Protein 1W4T (pdb70)

Nearest PDB structures (foldseek):
  1w4t-assembly1_A  TM=1.004E+00  e=1.458E-61  Pseudomonas aeruginosa
  4nv7-assembly3_B  TM=9.156E-01  e=2.601E-25  Mesorhizobium japonicum MAFF 303099
  4nv8-assembly3_A  TM=9.175E-01  e=9.612E-25  Mesorhizobium japonicum MAFF 303099
  4nv8-assembly3_B  TM=9.183E-01  e=2.639E-24  Mesorhizobium japonicum MAFF 303099
  4bgf-assembly6_F  TM=9.142E-01  e=1.546E-24  Mycobacterium tuberculosis H37Rv

Secondary structure (P-SEA, 3-state):
ccccccaaaaaaaaaaacccccccccaaaaaaaaaaaaaccccccccccccccccccaaaaaaaccccccccccccaaaaaaaaaaaabbbbbbbbbbbbcccccccccccccbbbbbbbcccbbbbbbccccccccccccccccccccccccbbbbbcccccccccccccccccccccccccccccccccaaaaaaaaaccccccccccccbbbbccccbbbbcccbbbbbccccbbbbbccccaaaaaaaaaccccccccccccaaaaaaaaccc

Foldseek 3Di:
DQAADDVVLLCLVCVQLPHRDLDADDQVSQLVVLLSCQAQAKQKLQCLLVVHADDQDQVVLSCCPRVQSYHYAQSSHQSNVSNSCVVRPWDKFKWWWFFQAPHDPPDDGGDRAGIWMWTQDPVAIWIGGNGLAPLHDSGTEGVAHDPPPPVCQFGKAQDDVPVQKIFGFGQDPVGTGGRTMGHDDTDDSVVCPVSSCCCSDPCPRPSNPAIWMWGDDDQWIWIDTQQKIWTASNVGDIDIDRHDALVRVVVCCCPVVVGDADPPPGSVVSNVSSRVD

GO terms:
  GO:0004060 arylamine N-acetyltransferase activity (F, IDA)

InterPro domains:
  IPR001447 Arylamine N-acetyltransferase [PF00797] (25-261)
  IPR001447 Arylamine N-acetyltransferase [PR01543] (25-48)
  IPR001447 Arylamine N-acetyltransferase [PR01543] (49-72)
  IPR001447 Arylamine N-acetyltransferase [PR01543] (73-95)
  IPR001447 Arylamine N-acetyltransferase [PR01543] (107-132)
  IPR001447 Arylamine N-acetyltransferase [PTHR11786] (1-262)
  IPR038765 Papain-like cysteine peptidase superfamily [SSF54001] (3-263)

Structure (mmCIF, N/CA/C/O backbone):
data_1W4T
#
_entry.id   1W4T
#
_cell.length_a   81.667
_cell.length_b   81.667
_cell.length_c   79.580
_cell.angle_alpha   90.00
_cell.angle_beta   90.00
_cell.angle_gamma   120.00
#
_symmetry.space_group_name_H-M   'P 32 2 1'
#
loop_
_entity.id
_entity.type
_entity.pdbx_description
1 polymer 'Arylamine N-acetyltransferase'
2 non-polymer 'SULFATE ION'
3 water water
#
loop_
_atom_site.group_PDB
_atom_site.id
_atom_site.type_symbol
_atom_site.label_atom_id
_atom_site.label_alt_id
_atom_site.label_comp_id
_atom_site.label_asym_id
_atom_site.label_entity_id
_atom_site.label_seq_id
_atom_site.pdbx_PDB_ins_code
_atom_site.Cartn_x
_atom_site.Cartn_y
_atom_site.Cartn_z
_atom_site.occupancy
_atom_site.B_iso_or_equiv
_atom_site.auth_seq_id
_atom_site.auth_comp_id
_atom_site.auth_asym_id
_atom_site.auth_atom_id
_atom_site.pdbx_PDB_model_num
ATOM 1 N N . HIS A 1 20 ? 56.739 -8.485 39.595 1.00 48.90 0 HIS A N 1
ATOM 2 C CA . HIS A 1 20 ? 58.115 -8.312 39.029 1.00 48.28 0 HIS A CA 1
ATOM 3 C C . HIS A 1 20 ? 58.160 -7.172 38.006 1.00 48.06 0 HIS A C 1
ATOM 4 O O . HIS A 1 20 ? 57.202 -6.963 37.244 1.00 48.13 0 HIS A O 1
ATOM 6 N N . MET A 1 21 ? 59.274 -6.439 38.010 1.00 46.93 1 MET A N 1
ATOM 7 C CA . MET A 1 21 ? 59.513 -5.320 37.095 1.00 45.63 1 MET A CA 1
ATOM 8 C C . MET A 1 21 ? 60.198 -5.869 35.818 1.00 45.33 1 MET A C 1
ATOM 9 O O . MET A 1 21 ? 61.430 -5.925 35.707 1.00 45.66 1 MET A O 1
ATOM 14 N N . THR A 1 22 ? 59.356 -6.328 34.887 1.00 44.30 2 THR A N 1
ATOM 15 C CA . THR A 1 22 ? 59.765 -6.820 33.573 1.00 43.19 2 THR A CA 1
ATOM 16 C C . THR A 1 22 ? 59.339 -5.794 32.508 1.00 41.06 2 THR A C 1
ATOM 17 O O . THR A 1 22 ? 58.355 -5.068 32.720 1.00 40.60 2 THR A O 1
ATOM 21 N N . PRO A 1 23 ? 60.070 -5.726 31.366 1.00 39.06 3 PRO A N 1
ATOM 22 C CA . PRO A 1 23 ? 59.731 -4.762 30.315 1.00 37.07 3 PRO A CA 1
ATOM 23 C C . PRO A 1 23 ? 58.398 -5.045 29.636 1.00 35.65 3 PRO A C 1
ATOM 24 O O . PRO A 1 23 ? 57.825 -6.129 29.761 1.00 34.09 3 PRO A O 1
ATOM 28 N N . LEU A 1 24 ? 57.892 -4.047 28.932 1.00 33.80 4 LEU A N 1
ATOM 29 C CA . LEU A 1 24 ? 56.672 -4.212 28.161 1.00 33.43 4 LEU A CA 1
ATOM 30 C C . LEU A 1 24 ? 56.968 -5.146 26.999 1.00 32.74 4 LEU A C 1
ATOM 31 O O . LEU A 1 24 ? 58.131 -5.327 26.635 1.00 32.23 4 LEU A O 1
ATOM 36 N N . THR A 1 25 ? 55.932 -5.734 26.415 1.00 33.38 5 THR A N 1
ATOM 37 C CA . THR A 1 25 ? 56.125 -6.535 25.193 1.00 34.40 5 THR A CA 1
ATOM 38 C C . THR A 1 25 ? 56.341 -5.582 24.020 1.00 35.25 5 THR A C 1
ATOM 39 O O . THR A 1 25 ? 56.028 -4.387 24.138 1.00 34.81 5 THR A O 1
ATOM 43 N N . PRO A 1 26 ? 56.889 -6.085 22.882 1.00 35.65 6 PRO A N 1
ATOM 44 C CA . PRO A 1 26 ? 56.959 -5.253 21.678 1.00 35.26 6 PRO A CA 1
ATOM 45 C C . PRO A 1 26 ? 55.641 -4.623 21.256 1.00 35.66 6 PRO A C 1
ATOM 46 O O . PRO A 1 26 ? 55.636 -3.456 20.880 1.00 36.42 6 PRO A O 1
ATOM 50 N N . GLU A 1 27 ? 54.531 -5.361 21.286 1.00 34.89 7 GLU A N 1
ATOM 51 C CA . GLU A 1 27 ? 53.266 -4.764 20.867 1.00 34.93 7 GLU A CA 1
ATOM 52 C C . GLU A 1 27 ? 52.932 -3.612 21.809 1.00 32.85 7 GLU A C 1
ATOM 53 O O . GLU A 1 27 ? 52.494 -2.546 21.364 1.00 31.76 7 GLU A O 1
ATOM 59 N N . GLN A 1 28 ? 53.149 -3.834 23.114 1.00 31.20 8 GLN A N 1
ATOM 60 C CA . GLN A 1 28 ? 52.840 -2.816 24.133 1.00 28.76 8 GLN A CA 1
ATOM 61 C C . GLN A 1 28 ? 53.707 -1.579 23.937 1.00 27.21 8 GLN A C 1
ATOM 62 O O . GLN A 1 28 ? 53.217 -0.450 23.959 1.00 26.10 8 GLN A O 1
ATOM 68 N N . THR A 1 29 ? 54.992 -1.818 23.728 1.00 25.74 9 THR A N 1
ATOM 69 C CA . THR A 1 29 ? 55.967 -0.756 23.462 1.00 25.47 9 THR A CA 1
ATOM 70 C C . THR A 1 29 ? 55.530 0.142 22.309 1.00 25.36 9 THR A C 1
ATOM 71 O O . THR A 1 29 ? 55.524 1.359 22.434 1.00 25.49 9 THR A O 1
ATOM 75 N N A HIS A 1 30 ? 55.135 -0.488 21.203 0.50 25.70 10 HIS A N 1
ATOM 76 N N B HIS A 1 30 ? 55.125 -0.432 21.181 0.50 25.68 10 HIS A N 1
ATOM 77 C CA A HIS A 1 30 ? 54.708 0.212 19.997 0.50 25.70 10 HIS A CA 1
ATOM 78 C CA B HIS A 1 30 ? 54.763 0.416 20.041 0.50 25.43 10 HIS A CA 1
ATOM 79 C C A HIS A 1 30 ? 53.524 1.137 20.268 0.50 25.12 10 HIS A C 1
ATOM 80 C C B HIS A 1 30 ? 53.477 1.203 20.257 0.50 25.06 10 HIS A C 1
ATOM 81 O O A HIS A 1 30 ? 53.536 2.333 19.906 0.50 24.53 10 HIS A O 1
ATOM 82 O O B HIS A 1 30 ? 53.371 2.380 19.848 0.50 24.27 10 HIS A O 1
ATOM 95 N N . ALA A 1 31 ? 52.502 0.563 20.903 1.00 24.06 11 ALA A N 1
ATOM 96 C CA . ALA A 1 31 ? 51.263 1.252 21.201 1.00 23.20 11 ALA A CA 1
ATOM 97 C C . ALA A 1 31 ? 51.525 2.425 22.156 1.00 22.19 11 ALA A C 1
ATOM 98 O O . ALA A 1 31 ? 50.989 3.500 21.962 1.00 21.98 11 ALA A O 1
ATOM 100 N N . TYR A 1 32 ? 52.419 2.235 23.120 1.00 21.68 12 TYR A N 1
ATOM 101 C CA . TYR A 1 32 ? 52.728 3.266 24.136 1.00 21.93 12 TYR A CA 1
ATOM 102 C C . TYR A 1 32 ? 53.441 4.431 23.430 1.00 22.73 12 TYR A C 1
ATOM 103 O O . TYR A 1 32 ? 53.065 5.602 23.581 1.00 22.25 12 TYR A O 1
ATOM 112 N N . LEU A 1 33 ? 54.450 4.080 22.641 1.00 23.13 13 LEU A N 1
ATOM 113 C CA . LEU A 1 33 ? 55.178 5.063 21.842 1.00 24.53 13 LEU A CA 1
ATOM 114 C C . LEU A 1 33 ? 54.232 5.870 20.974 1.00 24.86 13 LEU A C 1
ATOM 115 O O . LEU A 1 33 ? 54.276 7.105 20.974 1.00 25.41 13 LEU A O 1
ATOM 120 N N . HIS A 1 34 ? 53.342 5.185 20.267 1.00 25.24 14 HIS A N 1
ATOM 121 C CA . HIS A 1 34 ? 52.367 5.884 19.437 1.00 25.29 14 HIS A CA 1
ATOM 122 C C . HIS A 1 34 ? 51.471 6.792 20.282 1.00 24.47 14 HIS A C 1
ATOM 123 O O . HIS A 1 34 ? 51.136 7.919 19.896 1.00 23.88 14 HIS A O 1
ATOM 130 N N . HIS A 1 35 ? 51.063 6.299 21.444 1.00 22.00 15 HIS A N 1
ATOM 131 C CA . HIS A 1 35 ? 50.174 7.080 22.301 1.00 20.29 15 HIS A CA 1
ATOM 132 C C . HIS A 1 35 ? 50.802 8.436 22.674 1.00 19.34 15 HIS A C 1
ATOM 133 O O . HIS A 1 35 ? 50.132 9.480 22.682 1.00 20.05 15 HIS A O 1
ATOM 140 N N . ILE A 1 36 ? 52.094 8.439 22.966 1.00 18.70 16 ILE A N 1
ATOM 141 C CA . ILE A 1 36 ? 52.742 9.673 23.418 1.00 19.77 16 ILE A CA 1
ATOM 142 C C . ILE A 1 36 ? 53.391 10.441 22.247 1.00 21.44 16 ILE A C 1
ATOM 143 O O . ILE A 1 36 ? 54.031 11.470 22.468 1.00 21.53 16 ILE A O 1
ATOM 148 N N . GLY A 1 37 ? 53.253 9.926 21.026 1.00 23.50 17 GLY A N 1
ATOM 149 C CA . GLY A 1 37 ? 53.604 10.708 19.840 1.00 26.41 17 GLY A CA 1
ATOM 150 C C . GLY A 1 37 ? 55.066 10.600 19.432 1.00 28.87 17 GLY A C 1
ATOM 151 O O . GLY A 1 37 ? 55.577 11.492 18.774 1.00 29.29 17 GLY A O 1
ATOM 152 N N . ILE A 1 38 ? 55.738 9.529 19.831 1.00 30.66 18 ILE A N 1
ATOM 153 C CA . ILE A 1 38 ? 57.108 9.265 19.428 1.00 33.05 18 ILE A CA 1
ATOM 154 C C . ILE A 1 38 ? 57.055 8.116 18.394 1.00 35.78 18 ILE A C 1
ATOM 155 O O . ILE A 1 38 ? 56.531 7.058 18.676 1.00 36.63 18 ILE A O 1
ATOM 160 N N . ASP A 1 39 ? 57.559 8.340 17.184 1.00 38.77 19 ASP A N 1
ATOM 161 C CA . ASP A 1 39 ? 57.588 7.274 16.162 1.00 41.39 19 ASP A CA 1
ATOM 162 C C . ASP A 1 39 ? 58.869 6.422 16.320 1.00 41.30 19 ASP A C 1
ATOM 163 O O . ASP A 1 39 ? 58.796 5.201 16.505 1.00 42.49 19 ASP A O 1
ATOM 168 N N . ASP A 1 40 ? 60.033 7.073 16.285 1.00 40.86 20 ASP A N 1
ATOM 169 C CA . ASP A 1 40 ? 61.315 6.387 16.470 1.00 40.26 20 ASP A CA 1
ATOM 170 C C . ASP A 1 40 ? 62.031 6.890 17.726 1.00 38.70 20 ASP A C 1
ATOM 171 O O . ASP A 1 40 ? 62.584 7.986 17.716 1.00 38.06 20 ASP A O 1
ATOM 176 N N . PRO A 1 41 ? 62.032 6.083 18.816 1.00 37.49 21 PRO A N 1
ATOM 177 C CA . PRO A 1 41 ? 62.609 6.544 20.084 1.00 36.54 21 PRO A CA 1
ATOM 178 C C . PRO A 1 41 ? 64.129 6.647 20.073 1.00 36.16 21 PRO A C 1
ATOM 179 O O . PRO A 1 41 ? 64.677 7.352 20.924 1.00 35.92 21 PRO A O 1
ATOM 183 N N . GLY A 1 42 ? 64.804 5.943 19.145 1.00 35.33 22 GLY A N 1
ATOM 184 C CA . GLY A 1 42 ? 66.254 6.025 18.996 1.00 33.80 22 GLY A CA 1
ATOM 185 C C . GLY A 1 42 ? 66.907 5.217 20.108 1.00 34.55 22 GLY A C 1
ATOM 186 O O . GLY A 1 42 ? 66.221 4.710 20.986 1.00 34.36 22 GLY A O 1
ATOM 187 N N . PRO A 1 43 ? 68.238 5.085 20.092 1.00 33.83 23 PRO A N 1
ATOM 188 C CA . PRO A 1 43 ? 68.885 4.259 21.109 1.00 33.56 23 PRO A CA 1
ATOM 189 C C . PRO A 1 43 ? 69.032 5.000 22.444 1.00 32.37 23 PRO A C 1
ATOM 190 O O . PRO A 1 43 ? 68.886 6.231 22.499 1.00 32.84 23 PRO A O 1
ATOM 194 N N . PRO A 1 44 ? 69.325 4.267 23.520 1.00 31.35 24 PRO A N 1
ATOM 195 C CA . PRO A 1 44 ? 69.430 4.939 24.810 1.00 30.46 24 PRO A CA 1
ATOM 196 C C . PRO A 1 44 ? 70.443 6.083 24.851 1.00 29.44 24 PRO A C 1
ATOM 197 O O . PRO A 1 44 ? 71.619 5.909 24.507 1.00 29.79 24 PRO A O 1
ATOM 201 N N . SER A 1 45 ? 69.965 7.264 25.222 1.00 26.96 25 SER A N 1
ATOM 202 C CA . SER A 1 45 ? 70.839 8.416 25.478 1.00 25.57 25 SER A CA 1
ATOM 203 C C . SER A 1 45 ? 70.046 9.417 26.272 1.00 23.52 25 SER A C 1
ATOM 204 O O . SER A 1 45 ? 68.822 9.297 26.350 1.00 23.39 25 SER A O 1
ATOM 207 N N . LEU A 1 46 ? 70.709 10.426 26.824 1.00 22.43 26 LEU A N 1
ATOM 208 C CA . LEU A 1 46 ? 70.015 11.449 27.589 1.00 21.51 26 LEU A CA 1
ATOM 209 C C . LEU A 1 46 ? 69.057 12.239 26.692 1.00 22.54 26 LEU A C 1
ATOM 210 O O . LEU A 1 46 ? 67.936 12.540 27.083 1.00 21.81 26 LEU A O 1
ATOM 215 N N . ALA A 1 47 ? 69.506 12.611 25.489 1.00 22.30 27 ALA A N 1
ATOM 216 C CA . ALA A 1 47 ? 68.640 13.362 24.575 1.00 21.46 27 ALA A CA 1
ATOM 217 C C . ALA A 1 47 ? 67.378 12.574 24.291 1.00 21.24 27 ALA A C 1
ATOM 218 O O . ALA A 1 47 ? 66.286 13.136 24.309 1.00 21.61 27 ALA A O 1
ATOM 220 N N . ASN A 1 48 ? 67.516 11.276 24.021 1.00 19.50 28 ASN A N 1
ATOM 221 C CA . ASN A 1 48 ? 66.340 10.452 23.736 1.00 20.14 28 ASN A CA 1
ATOM 222 C C . ASN A 1 48 ? 65.422 10.208 24.935 1.00 19.32 28 ASN A C 1
ATOM 223 O O . ASN A 1 48 ? 64.205 10.218 24.822 1.00 18.45 28 ASN A O 1
ATOM 228 N N . LEU A 1 49 ? 66.037 10.031 26.079 1.00 18.82 29 LEU A N 1
ATOM 229 C CA . LEU A 1 49 ? 65.293 9.939 27.345 1.00 20.00 29 LEU A CA 1
ATOM 230 C C . LEU A 1 49 ? 64.487 11.207 27.592 1.00 19.82 29 LEU A C 1
ATOM 231 O O . LEU A 1 49 ? 63.306 11.133 27.968 1.00 21.08 29 LEU A O 1
ATOM 236 N N . ASP A 1 50 ? 65.102 12.381 27.394 1.00 19.93 30 ASP A N 1
ATOM 237 C CA . ASP A 1 50 ? 64.410 13.649 27.603 1.00 19.91 30 ASP A CA 1
ATOM 238 C C . ASP A 1 50 ? 63.233 13.818 26.643 1.00 20.54 30 ASP A C 1
ATOM 239 O O . ASP A 1 50 ? 62.230 14.436 26.976 1.00 20.02 30 ASP A O 1
ATOM 244 N N . ARG A 1 51 ? 63.354 13.258 25.451 1.00 19.70 31 ARG A N 1
ATOM 245 C CA . ARG A 1 51 ? 62.291 13.336 24.454 1.00 21.42 31 ARG A CA 1
ATOM 246 C C . ARG A 1 51 ? 61.099 12.514 24.923 1.00 19.40 31 ARG A C 1
ATOM 247 O O . ARG A 1 51 ? 59.957 12.950 24.783 1.00 19.68 31 ARG A O 1
ATOM 255 N N . LEU A 1 52 ? 61.380 11.310 25.438 1.00 17.79 32 LEU A N 1
ATOM 256 C CA . LEU A 1 52 ? 60.328 10.426 25.994 1.00 16.72 32 LEU A CA 1
ATOM 257 C C . LEU A 1 52 ? 59.671 11.123 27.195 1.00 16.17 32 LEU A C 1
ATOM 258 O O . LEU A 1 52 ? 58.440 11.156 27.309 1.00 16.14 32 LEU A O 1
ATOM 263 N N . ILE A 1 53 ? 60.482 11.641 28.116 1.00 13.91 33 ILE A N 1
ATOM 264 C CA . ILE A 1 53 ? 59.910 12.329 29.299 1.00 14.00 33 ILE A CA 1
ATOM 265 C C . ILE A 1 53 ? 59.010 13.516 28.940 1.00 15.04 33 ILE A C 1
ATOM 266 O O . ILE A 1 53 ? 57.898 13.687 29.461 1.00 14.82 33 ILE A O 1
ATOM 271 N N . ASP A 1 54 ? 59.499 14.362 28.025 1.00 15.35 34 ASP A N 1
ATOM 272 C CA . ASP A 1 54 ? 58.739 15.517 27.617 1.00 16.57 34 ASP A CA 1
ATOM 273 C C . ASP A 1 54 ? 57.440 15.088 26.935 1.00 16.85 34 ASP A C 1
ATOM 274 O O . ASP A 1 54 ? 56.375 15.673 27.162 1.00 17.07 34 ASP A O 1
ATOM 279 N N . ALA A 1 55 ? 57.501 14.052 26.123 1.00 16.32 35 ALA A N 1
ATOM 280 C CA . ALA A 1 55 ? 56.298 13.617 25.407 1.00 17.00 35 ALA A CA 1
ATOM 281 C C . ALA A 1 55 ? 55.294 13.022 26.408 1.00 16.72 35 ALA A C 1
ATOM 282 O O . ALA A 1 55 ? 54.090 13.194 26.287 1.00 15.92 35 ALA A O 1
ATOM 284 N N . HIS A 1 56 ? 55.811 12.280 27.376 1.00 16.23 36 HIS A N 1
ATOM 285 C CA . HIS A 1 56 ? 54.930 11.647 28.372 1.00 15.27 36 HIS A CA 1
ATOM 286 C C . HIS A 1 56 ? 54.205 12.717 29.239 1.00 15.42 36 HIS A C 1
ATOM 287 O O . HIS A 1 56 ? 52.975 12.623 29.460 1.00 15.83 36 HIS A O 1
ATOM 294 N N . LEU A 1 57 ? 54.935 13.747 29.690 1.00 14.29 37 LEU A N 1
ATOM 295 C CA . LEU A 1 57 ? 54.344 14.814 30.503 1.00 15.00 37 LEU A CA 1
ATOM 296 C C . LEU A 1 57 ? 53.257 15.595 29.764 1.00 15.62 37 LEU A C 1
ATOM 297 O O . LEU A 1 57 ? 52.314 16.108 30.385 1.00 15.16 37 LEU A O 1
ATOM 302 N N . ARG A 1 58 ? 53.376 15.691 28.439 1.00 16.86 38 ARG A N 1
ATOM 303 C CA . ARG A 1 58 ? 52.377 16.393 27.614 1.00 16.56 38 ARG A CA 1
ATOM 304 C C . ARG A 1 58 ? 51.173 15.524 27.218 1.00 17.94 38 ARG A C 1
ATOM 305 O O . ARG A 1 58 ? 50.102 16.057 26.931 1.00 19.78 38 ARG A O 1
ATOM 313 N N . ARG A 1 59 ? 51.333 14.207 27.173 1.00 16.48 39 ARG A N 1
ATOM 314 C CA . ARG A 1 59 ? 50.230 13.339 26.813 1.00 16.97 39 ARG A CA 1
ATOM 315 C C . ARG A 1 59 ? 49.444 12.719 28.004 1.00 16.90 39 ARG A C 1
ATOM 316 O O . ARG A 1 59 ? 48.197 12.592 27.943 1.00 16.96 39 ARG A O 1
ATOM 324 N N . VAL A 1 60 ? 50.152 12.381 29.088 1.00 15.35 40 VAL A N 1
ATOM 325 C CA . VAL A 1 60 ? 49.570 11.519 30.146 1.00 13.82 40 VAL A CA 1
ATOM 326 C C . VAL A 1 60 ? 49.515 12.337 31.420 1.00 14.40 40 VAL A C 1
ATOM 327 O O . VAL A 1 60 ? 50.568 12.669 31.994 1.00 14.86 40 VAL A O 1
ATOM 331 N N . ALA A 1 61 ? 48.313 12.714 31.825 1.00 14.46 41 ALA A N 1
ATOM 332 C CA . ALA A 1 61 ? 48.136 13.579 32.995 1.00 14.66 41 ALA A CA 1
ATOM 333 C C . ALA A 1 61 ? 48.444 12.823 34.276 1.00 15.35 41 ALA A C 1
ATOM 334 O O . ALA A 1 61 ? 48.165 11.625 34.386 1.00 14.51 41 ALA A O 1
ATOM 336 N N . PHE A 1 62 ? 49.002 13.551 35.234 1.00 16.25 42 PHE A N 1
ATOM 337 C CA . PHE A 1 62 ? 48.926 13.129 36.627 1.00 15.99 42 PHE A CA 1
ATOM 338 C C . PHE A 1 62 ? 47.451 13.347 37.011 1.00 15.64 42 PHE A C 1
ATOM 339 O O . PHE A 1 62 ? 46.904 14.434 36.789 1.00 14.26 42 PHE A O 1
ATOM 347 N N . GLU A 1 63 ? 46.783 12.347 37.587 1.00 14.95 43 GLU A N 1
ATOM 348 C CA . GLU A 1 63 ? 45.391 12.544 38.046 1.00 14.50 43 GLU A CA 1
ATOM 349 C C . GLU A 1 63 ? 44.978 11.443 39.031 1.00 15.90 43 GLU A C 1
ATOM 350 O O . GLU A 1 63 ? 45.531 10.329 39.001 1.00 16.33 43 GLU A O 1
ATOM 356 N N . ASN A 1 64 ? 44.035 11.763 39.915 1.00 15.97 44 ASN A N 1
ATOM 357 C CA . ASN A 1 64 ? 43.567 10.754 40.907 1.00 16.18 44 ASN A CA 1
ATOM 358 C C . ASN A 1 64 ? 42.083 10.489 40.761 1.00 17.20 44 ASN A C 1
ATOM 359 O O . ASN A 1 64 ? 41.399 10.126 41.748 1.00 15.27 44 ASN A O 1
ATOM 364 N N . LEU A 1 65 ? 41.550 10.606 39.532 1.00 16.31 45 LEU A N 1
ATOM 365 C CA . LEU A 1 65 ? 40.093 10.462 39.393 1.00 18.72 45 LEU A CA 1
ATOM 366 C C . LEU A 1 65 ? 39.554 9.115 39.858 1.00 18.74 45 LEU A C 1
ATOM 367 O O . LEU A 1 65 ? 38.491 9.053 40.477 1.00 20.04 45 LEU A O 1
ATOM 372 N N . ASP A 1 66 ? 40.226 8.031 39.513 1.00 19.91 46 ASP A N 1
ATOM 373 C CA . ASP A 1 66 ? 39.800 6.725 40.016 1.00 21.06 46 ASP A CA 1
ATOM 374 C C . ASP A 1 66 ? 39.771 6.618 41.540 1.00 21.58 46 ASP A C 1
ATOM 375 O O . ASP A 1 66 ? 38.886 5.970 42.092 1.00 22.80 46 ASP A O 1
ATOM 380 N N . VAL A 1 67 ? 40.711 7.260 42.231 1.00 21.65 47 VAL A N 1
ATOM 381 C CA . VAL A 1 67 ? 40.689 7.240 43.694 1.00 22.56 47 VAL A CA 1
ATOM 382 C C . VAL A 1 67 ? 39.423 7.935 44.155 1.00 23.80 47 VAL A C 1
ATOM 383 O O . VAL A 1 67 ? 38.763 7.477 45.097 1.00 25.42 47 VAL A O 1
ATOM 387 N N . LEU A 1 68 ? 39.033 9.011 43.469 1.00 24.37 48 LEU A N 1
ATOM 388 C CA . LEU A 1 68 ? 37.806 9.746 43.880 1.00 25.47 48 LEU A CA 1
ATOM 389 C C . LEU A 1 68 ? 36.505 8.990 43.604 1.00 25.48 48 LEU A C 1
ATOM 390 O O . LEU A 1 68 ? 35.486 9.209 44.292 1.00 24.57 48 LEU A O 1
ATOM 395 N N . LEU A 1 69 ? 36.548 8.108 42.603 1.00 25.26 49 LEU A N 1
ATOM 396 C CA . LEU A 1 69 ? 35.472 7.154 42.347 1.00 26.82 49 LEU A CA 1
ATOM 397 C C . LEU A 1 69 ? 35.501 5.895 43.268 1.00 27.64 49 LEU A C 1
ATOM 398 O O . LEU A 1 69 ? 34.658 5.011 43.127 1.00 28.26 49 LEU A O 1
ATOM 403 N N A ASP A 1 70 ? 36.449 5.864 44.205 0.50 28.42 50 ASP A N 1
ATOM 404 N N B ASP A 1 70 ? 36.478 5.816 44.167 0.50 28.17 50 ASP A N 1
ATOM 405 C CA A ASP A 1 70 ? 36.717 4.704 45.075 0.50 29.54 50 ASP A CA 1
ATOM 406 C CA B ASP A 1 70 ? 36.628 4.658 45.062 0.50 29.10 50 ASP A CA 1
ATOM 407 C C A ASP A 1 70 ? 36.912 3.415 44.259 0.50 29.53 50 ASP A C 1
ATOM 408 C C B ASP A 1 70 ? 37.047 3.380 44.330 0.50 29.25 50 ASP A C 1
ATOM 409 O O A ASP A 1 70 ? 36.429 2.345 44.627 0.50 29.84 50 ASP A O 1
ATOM 410 O O B ASP A 1 70 ? 36.862 2.273 44.843 0.50 29.47 50 ASP A O 1
ATOM 419 N N . ARG A 1 71 ? 37.627 3.540 43.143 1.00 28.43 51 ARG A N 1
ATOM 420 C CA . ARG A 1 71 ? 38.001 2.413 42.319 1.00 28.85 51 ARG A CA 1
ATOM 421 C C . ARG A 1 71 ? 39.380 1.980 42.804 1.00 28.67 51 ARG A C 1
ATOM 422 O O . ARG A 1 71 ? 40.168 2.823 43.186 1.00 28.43 51 ARG A O 1
ATOM 430 N N . PRO A 1 72 ? 39.673 0.669 42.786 1.00 28.82 52 PRO A N 1
ATOM 431 C CA . PRO A 1 72 ? 41.000 0.258 43.223 1.00 28.50 52 PRO A CA 1
ATOM 432 C C . PRO A 1 72 ? 42.036 0.731 42.209 1.00 28.25 52 PRO A C 1
ATOM 433 O O . PRO A 1 72 ? 41.756 0.729 40.990 1.00 27.32 52 PRO A O 1
ATOM 437 N N . ILE A 1 73 ? 43.193 1.171 42.706 1.00 26.20 53 ILE A N 1
ATOM 438 C CA . ILE A 1 73 ? 44.324 1.441 41.828 1.00 25.80 53 ILE A CA 1
ATOM 439 C C . ILE A 1 73 ? 45.191 0.182 41.716 1.00 27.07 53 ILE A C 1
ATOM 440 O O . ILE A 1 73 ? 45.914 -0.179 42.661 1.00 25.74 53 ILE A O 1
ATOM 445 N N . GLU A 1 74 ? 45.140 -0.480 40.567 1.00 27.23 54 GLU A N 1
ATOM 446 C CA . GLU A 1 74 ? 45.926 -1.691 40.388 1.00 30.03 54 GLU A CA 1
ATOM 447 C C . GLU A 1 74 ? 47.228 -1.309 39.709 1.00 28.67 54 GLU A C 1
ATOM 448 O O . GLU A 1 74 ? 47.216 -0.526 38.763 1.00 27.29 54 GLU A O 1
ATOM 454 N N . ILE A 1 75 ? 48.342 -1.836 40.203 1.00 27.73 55 ILE A N 1
ATOM 455 C CA . ILE A 1 75 ? 49.648 -1.464 39.648 1.00 28.43 55 ILE A CA 1
ATOM 456 C C . ILE A 1 75 ? 50.377 -2.573 38.854 1.00 28.79 55 ILE A C 1
ATOM 457 O O . ILE A 1 75 ? 51.545 -2.442 38.504 1.00 28.00 55 ILE A O 1
ATOM 462 N N . ASP A 1 76 ? 49.677 -3.651 38.545 1.00 30.06 56 ASP A N 1
ATOM 463 C CA . ASP A 1 76 ? 50.243 -4.673 37.661 1.00 31.95 56 ASP A CA 1
ATOM 464 C C . ASP A 1 76 ? 50.352 -4.133 36.240 1.00 31.17 56 ASP A C 1
ATOM 465 O O . ASP A 1 76 ? 49.572 -3.271 35.860 1.00 29.36 56 ASP A O 1
ATOM 470 N N . ALA A 1 77 ? 51.331 -4.633 35.483 1.00 31.03 57 ALA A N 1
ATOM 471 C CA . ALA A 1 77 ? 51.715 -4.049 34.195 1.00 31.41 57 ALA A CA 1
ATOM 472 C C . ALA A 1 77 ? 50.542 -3.916 33.244 1.00 31.62 57 ALA A C 1
ATOM 473 O O . ALA A 1 77 ? 50.245 -2.821 32.734 1.00 32.33 57 ALA A O 1
ATOM 475 N N . ASP A 1 78 ? 49.868 -5.036 33.006 1.00 31.82 58 ASP A N 1
ATOM 476 C CA . ASP A 1 78 ? 48.777 -5.059 32.039 1.00 31.18 58 ASP A CA 1
ATOM 477 C C . ASP A 1 78 ? 47.578 -4.199 32.425 1.00 29.89 58 ASP A C 1
ATOM 478 O O . ASP A 1 78 ? 46.911 -3.652 31.539 1.00 29.41 58 ASP A O 1
ATOM 483 N N . LYS A 1 79 ? 47.318 -4.046 33.731 1.00 27.63 59 LYS A N 1
ATOM 484 C CA . LYS A 1 79 ? 46.269 -3.161 34.206 1.00 26.88 59 LYS A CA 1
ATOM 485 C C . LYS A 1 79 ? 46.570 -1.670 34.008 1.00 24.96 59 LYS A C 1
ATOM 486 O O . LYS A 1 79 ? 45.687 -0.912 33.575 1.00 24.13 59 LYS A O 1
ATOM 492 N N . VAL A 1 80 ? 47.781 -1.250 34.352 1.00 22.96 60 VAL A N 1
ATOM 493 C CA . VAL A 1 80 ? 48.161 0.161 34.149 1.00 23.15 60 VAL A CA 1
ATOM 494 C C . VAL A 1 80 ? 48.269 0.420 32.634 1.00 22.44 60 VAL A C 1
ATOM 495 O O . VAL A 1 80 ? 47.852 1.455 32.137 1.00 21.91 60 VAL A O 1
ATOM 499 N N . PHE A 1 81 ? 48.842 -0.521 31.907 1.00 22.38 61 PHE A N 1
ATOM 500 C CA . PHE A 1 81 ? 48.876 -0.368 30.429 1.00 23.24 61 PHE A CA 1
ATOM 501 C C . PHE A 1 81 ? 47.504 -0.107 29.803 1.00 23.02 61 PHE A C 1
ATOM 502 O O . PHE A 1 81 ? 47.310 0.845 29.026 1.00 23.10 61 PHE A O 1
ATOM 510 N N . ALA A 1 82 ? 46.532 -0.935 30.182 1.00 23.66 62 ALA A N 1
ATOM 511 C CA . ALA A 1 82 ? 45.174 -0.818 29.720 1.00 23.17 62 ALA A CA 1
ATOM 512 C C . ALA A 1 82 ? 44.513 0.500 30.164 1.00 24.09 62 ALA A C 1
ATOM 513 O O . ALA A 1 82 ? 43.751 1.144 29.404 1.00 24.62 62 ALA A O 1
ATOM 515 N N . LYS A 1 83 ? 44.786 0.930 31.386 1.00 22.83 63 LYS A N 1
ATOM 516 C CA . LYS A 1 83 ? 44.207 2.195 31.839 1.00 21.36 63 LYS A CA 1
ATOM 517 C C . LYS A 1 83 ? 44.749 3.380 31.037 1.00 20.94 63 LYS A C 1
ATOM 518 O O . LYS A 1 83 ? 44.029 4.212 30.545 1.00 22.16 63 LYS A O 1
ATOM 524 N N . VAL A 1 84 ? 46.059 3.447 30.944 1.00 21.24 64 VAL A N 1
ATOM 525 C CA . VAL A 1 84 ? 46.730 4.614 30.395 1.00 21.34 64 VAL A CA 1
ATOM 526 C C . VAL A 1 84 ? 46.702 4.634 28.879 1.00 22.22 64 VAL A C 1
ATOM 527 O O . VAL A 1 84 ? 46.193 5.576 28.279 1.00 23.08 64 VAL A O 1
ATOM 531 N N . VAL A 1 85 ? 47.250 3.598 28.269 1.00 22.84 65 VAL A N 1
ATOM 532 C CA . VAL A 1 85 ? 47.473 3.594 26.829 1.00 24.81 65 VAL A CA 1
ATOM 533 C C . VAL A 1 85 ? 46.190 3.255 26.077 1.00 26.75 65 VAL A C 1
ATOM 534 O O . VAL A 1 85 ? 45.774 4.000 25.181 1.00 27.63 65 VAL A O 1
ATOM 538 N N . GLU A 1 86 ? 45.536 2.167 26.469 1.00 26.79 66 GLU A N 1
ATOM 539 C CA . GLU A 1 86 ? 44.301 1.762 25.820 1.00 29.38 66 GLU A CA 1
ATOM 540 C C . GLU A 1 86 ? 43.121 2.608 26.243 1.00 28.51 66 GLU A C 1
ATOM 541 O O . GLU A 1 86 ? 42.189 2.795 25.457 1.00 29.20 66 GLU A O 1
ATOM 547 N N . GLY A 1 87 ? 43.146 3.139 27.469 1.00 26.96 67 GLY A N 1
ATOM 548 C CA . GLY A 1 87 ? 42.006 3.938 27.980 1.00 25.26 67 GLY A CA 1
ATOM 549 C C . GLY A 1 87 ? 42.160 5.442 27.935 1.00 24.92 67 GLY A C 1
ATOM 550 O O . GLY A 1 87 ? 41.226 6.165 28.257 1.00 24.32 67 GLY A O 1
ATOM 551 N N . SER A 1 88 ? 43.347 5.928 27.562 1.00 23.27 68 SER A N 1
ATOM 552 C CA . SER A 1 88 ? 43.580 7.360 27.502 1.00 23.99 68 SER A CA 1
ATOM 553 C C . SER A 1 88 ? 43.298 8.051 28.833 1.00 22.01 68 SER A C 1
ATOM 554 O O . SER A 1 88 ? 42.592 9.085 28.903 1.00 21.17 68 SER A O 1
ATOM 557 N N . ARG A 1 89 ? 43.837 7.452 29.909 1.00 21.00 69 ARG A N 1
ATOM 558 C CA . ARG A 1 89 ? 43.704 7.994 31.262 1.00 20.09 69 ARG A CA 1
ATOM 559 C C . ARG A 1 89 ? 45.127 8.244 31.805 1.00 20.00 69 ARG A C 1
ATOM 560 O O . ARG A 1 89 ? 46.101 7.918 31.140 1.00 19.64 69 ARG A O 1
ATOM 568 N N . GLY A 1 90 ? 45.262 8.936 32.930 1.00 19.34 70 GLY A N 1
ATOM 569 C CA . GLY A 1 90 ? 46.587 9.133 33.521 1.00 18.34 70 GLY A CA 1
ATOM 570 C C . GLY A 1 90 ? 46.578 8.358 34.838 1.00 19.03 70 GLY A C 1
ATOM 571 O O . GLY A 1 90 ? 45.898 7.328 34.952 1.00 19.57 70 GLY A O 1
ATOM 572 N N . GLY A 1 91 ? 47.315 8.835 35.832 1.00 17.42 71 GLY A N 1
ATOM 573 C CA . GLY A 1 91 ? 47.326 8.169 37.135 1.00 16.90 71 GLY A CA 1
ATOM 574 C C . GLY A 1 91 ? 48.309 8.911 38.022 1.00 16.79 71 GLY A C 1
ATOM 575 O O . GLY A 1 91 ? 48.693 10.041 37.711 1.00 15.07 71 GLY A O 1
ATOM 576 N N . TYR A 1 92 ? 48.722 8.306 39.130 1.00 16.36 72 TYR A N 1
ATOM 577 C CA . TYR A 1 92 ? 49.676 8.996 39.992 1.00 17.48 72 TYR A CA 1
ATOM 578 C C . TYR A 1 92 ? 50.990 8.229 39.994 1.00 17.78 72 TYR A C 1
ATOM 579 O O . TYR A 1 92 ? 51.201 7.389 39.085 1.00 17.60 72 TYR A O 1
ATOM 588 N N . CYS A 1 93 ? 51.880 8.458 40.958 1.00 17.41 73 CYS A N 1
ATOM 589 C CA . CYS A 1 93 ? 53.262 8.027 40.747 1.00 19.24 73 CYS A CA 1
ATOM 590 C C . CYS A 1 93 ? 53.459 6.528 40.592 1.00 19.39 73 CYS A C 1
ATOM 591 O O . CYS A 1 93 ? 54.266 6.083 39.752 1.00 19.71 73 CYS A O 1
ATOM 594 N N . PHE A 1 94 ? 52.722 5.717 41.361 1.00 17.32 74 PHE A N 1
ATOM 595 C CA . PHE A 1 94 ? 52.944 4.263 41.272 1.00 16.48 74 PHE A CA 1
ATOM 596 C C . PHE A 1 94 ? 52.449 3.704 39.947 1.00 16.86 74 PHE A C 1
ATOM 597 O O . PHE A 1 94 ? 52.925 2.672 39.529 1.00 19.67 74 PHE A O 1
ATOM 605 N N . GLU A 1 95 ? 51.492 4.358 39.298 1.00 14.47 75 GLU A N 1
ATOM 606 C CA . GLU A 1 95 ? 51.005 3.933 37.990 1.00 15.60 75 GLU A CA 1
ATOM 607 C C . GLU A 1 95 ? 51.940 4.488 36.898 1.00 16.03 75 GLU A C 1
ATOM 608 O O . GLU A 1 95 ? 52.514 3.721 36.144 1.00 16.66 75 GLU A O 1
ATOM 614 N N . LEU A 1 96 ? 52.126 5.808 36.858 1.00 15.38 76 LEU A N 1
ATOM 615 C CA . LEU A 1 96 ? 52.885 6.426 35.723 1.00 15.32 76 LEU A CA 1
ATOM 616 C C . LEU A 1 96 ? 54.349 6.056 35.749 1.00 15.84 76 LEU A C 1
ATOM 617 O O . LEU A 1 96 ? 54.911 5.743 34.722 1.00 16.83 76 LEU A O 1
ATOM 622 N N . ASN A 1 97 ? 55.010 6.122 36.905 1.00 13.89 77 ASN A N 1
ATOM 623 C CA . ASN A 1 97 ? 56.450 5.801 36.908 1.00 14.32 77 ASN A CA 1
ATOM 624 C C . ASN A 1 97 ? 56.698 4.309 36.724 1.00 14.93 77 ASN A C 1
ATOM 625 O O . ASN A 1 97 ? 57.747 3.893 36.178 1.00 13.47 77 ASN A O 1
ATOM 630 N N . SER A 1 98 ? 55.768 3.465 37.162 1.00 13.16 78 SER A N 1
ATOM 631 C CA . SER A 1 98 ? 56.035 2.031 36.918 1.00 15.06 78 SER A CA 1
ATOM 632 C C . SER A 1 98 ? 55.836 1.697 35.446 1.00 15.39 78 SER A C 1
ATOM 633 O O . SER A 1 98 ? 56.645 0.989 34.840 1.00 16.26 78 SER A O 1
ATOM 636 N N . LEU A 1 99 ? 54.777 2.204 34.841 1.00 15.29 79 LEU A N 1
ATOM 637 C CA . LEU A 1 99 ? 54.570 1.907 33.453 1.00 16.53 79 LEU A CA 1
ATOM 638 C C . LEU A 1 99 ? 55.708 2.492 32.604 1.00 16.71 79 LEU A C 1
ATOM 639 O O . LEU A 1 99 ? 56.155 1.873 31.663 1.00 16.99 79 LEU A O 1
ATOM 644 N N . PHE A 1 100 ? 56.190 3.671 32.956 1.00 16.40 80 PHE A N 1
ATOM 645 C CA . PHE A 1 100 ? 57.267 4.329 32.194 1.00 15.96 80 PHE A CA 1
ATOM 646 C C . PHE A 1 100 ? 58.531 3.536 32.363 1.00 17.11 80 PHE A C 1
ATOM 647 O O . PHE A 1 100 ? 59.299 3.343 31.408 1.00 17.23 80 PHE A O 1
ATOM 655 N N . ALA A 1 101 ? 58.782 3.053 33.578 1.00 16.67 81 ALA A N 1
ATOM 656 C CA . ALA A 1 101 ? 59.943 2.180 33.793 1.00 16.37 81 ALA A CA 1
ATOM 657 C C . ALA A 1 101 ? 59.954 0.951 32.872 1.00 16.63 81 ALA A C 1
ATOM 658 O O . ALA A 1 101 ? 61.011 0.544 32.385 1.00 17.06 81 ALA A O 1
ATOM 660 N N . ARG A 1 102 ? 58.799 0.334 32.683 1.00 17.13 82 ARG A N 1
ATOM 661 C CA . ARG A 1 102 ? 58.684 -0.853 31.829 1.00 17.99 82 ARG A CA 1
ATOM 662 C C . ARG A 1 102 ? 58.907 -0.545 30.355 1.00 19.07 82 ARG A C 1
ATOM 663 O O . ARG A 1 102 ? 59.403 -1.415 29.612 1.00 20.04 82 ARG A O 1
ATOM 671 N N . LEU A 1 103 ? 58.484 0.637 29.914 1.00 18.97 83 LEU A N 1
ATOM 672 C CA . LEU A 1 103 ? 58.823 1.124 28.560 1.00 18.52 83 LEU A CA 1
ATOM 673 C C . LEU A 1 103 ? 60.317 1.311 28.419 1.00 18.77 83 LEU A C 1
ATOM 674 O O . LEU A 1 103 ? 60.939 0.832 27.460 1.00 18.39 83 LEU A O 1
ATOM 679 N N . LEU A 1 104 ? 60.917 2.050 29.350 1.00 16.59 84 LEU A N 1
ATOM 680 C CA . LEU A 1 104 ? 62.374 2.267 29.321 1.00 17.41 84 LEU A CA 1
ATOM 681 C C . LEU A 1 104 ? 63.164 0.951 29.336 1.00 18.49 84 LEU A C 1
ATOM 682 O O . LEU A 1 104 ? 64.142 0.770 28.592 1.00 19.88 84 LEU A O 1
ATOM 687 N N . LEU A 1 105 ? 62.729 -0.017 30.117 1.00 18.74 85 LEU A N 1
ATOM 688 C CA . LEU A 1 105 ? 63.397 -1.319 30.071 1.00 19.54 85 LEU A CA 1
ATOM 689 C C . LEU A 1 105 ? 63.290 -1.964 28.673 1.00 20.78 85 LEU A C 1
ATOM 690 O O . LEU A 1 105 ? 64.265 -2.534 28.159 1.00 22.33 85 LEU A O 1
ATOM 695 N N . ALA A 1 106 ? 62.125 -1.849 28.055 1.00 21.77 86 ALA A N 1
ATOM 696 C CA . ALA A 1 106 ? 61.877 -2.415 26.729 1.00 23.17 86 ALA A CA 1
ATOM 697 C C . ALA A 1 106 ? 62.686 -1.693 25.647 1.00 24.23 86 ALA A C 1
ATOM 698 O O . ALA A 1 106 ? 63.055 -2.316 24.662 1.00 24.67 86 ALA A O 1
ATOM 700 N N . LEU A 1 107 ? 62.989 -0.405 25.843 1.00 23.36 87 LEU A N 1
ATOM 701 C CA . LEU A 1 107 ? 63.830 0.384 24.924 1.00 22.92 87 LEU A CA 1
ATOM 702 C C . LEU A 1 107 ? 65.330 0.221 25.184 1.00 24.70 87 LEU A C 1
ATOM 703 O O . LEU A 1 107 ? 66.182 0.828 24.481 1.00 24.49 87 LEU A O 1
ATOM 708 N N . GLY A 1 108 ? 65.666 -0.562 26.197 1.00 23.72 88 GLY A N 1
ATOM 709 C CA . GLY A 1 108 ? 67.058 -0.931 26.430 1.00 24.01 88 GLY A CA 1
ATOM 710 C C . GLY A 1 108 ? 67.795 -0.148 27.492 1.00 23.87 88 GLY A C 1
ATOM 711 O O . GLY A 1 108 ? 69.016 -0.275 27.614 1.00 24.19 88 GLY A O 1
ATOM 712 N N . TYR A 1 109 ? 67.077 0.679 28.259 1.00 22.56 89 TYR A N 1
ATOM 713 C CA . TYR A 1 109 ? 67.735 1.454 29.312 1.00 21.90 89 TYR A CA 1
ATOM 714 C C . TYR A 1 109 ? 67.964 0.568 30.541 1.00 22.01 89 TYR A C 1
ATOM 715 O O . TYR A 1 109 ? 67.229 -0.398 30.762 1.00 22.49 89 TYR A O 1
ATOM 724 N N A GLU A 1 110 ? 68.940 0.942 31.357 0.50 21.48 90 GLU A N 1
ATOM 725 N N B GLU A 1 110 ? 69.013 0.884 31.298 0.50 21.81 90 GLU A N 1
ATOM 726 C CA A GLU A 1 110 ? 69.242 0.221 32.575 0.50 21.54 90 GLU A CA 1
ATOM 727 C CA B GLU A 1 110 ? 69.315 0.249 32.570 0.50 22.70 90 GLU A CA 1
ATOM 728 C C A GLU A 1 110 ? 68.919 1.091 33.796 0.50 20.49 90 GLU A C 1
ATOM 729 C C B GLU A 1 110 ? 68.757 1.159 33.677 0.50 20.87 90 GLU A C 1
ATOM 730 O O A GLU A 1 110 ? 69.437 2.195 33.950 0.50 19.38 90 GLU A O 1
ATOM 731 O O B GLU A 1 110 ? 69.000 2.371 33.653 0.50 19.98 90 GLU A O 1
ATOM 742 N N . LEU A 1 111 ? 68.033 0.583 34.644 1.00 20.28 91 LEU A N 1
ATOM 743 C CA . LEU A 1 111 ? 67.461 1.398 35.713 1.00 18.86 91 LEU A CA 1
ATOM 744 C C . LEU A 1 111 ? 67.224 0.599 36.971 1.00 20.05 91 LEU A C 1
ATOM 745 O O . LEU A 1 111 ? 67.211 -0.639 36.916 1.00 19.16 91 LEU A O 1
ATOM 750 N N . GLU A 1 112 ? 67.051 1.328 38.084 1.00 18.32 92 GLU A N 1
ATOM 751 C CA . GLU A 1 112 ? 66.689 0.768 39.374 1.00 19.12 92 GLU A CA 1
ATOM 752 C C . GLU A 1 112 ? 65.494 1.557 39.910 1.00 16.73 92 GLU A C 1
ATOM 753 O O . GLU A 1 112 ? 65.281 2.722 39.495 1.00 16.37 92 GLU A O 1
ATOM 759 N N . LEU A 1 113 ? 64.662 0.926 40.736 1.00 15.06 93 LEU A N 1
ATOM 760 C CA . LEU A 1 113 ? 63.559 1.684 41.356 1.00 13.12 93 LEU A CA 1
ATOM 761 C C . LEU A 1 113 ? 64.061 2.325 42.648 1.00 13.61 93 LEU A C 1
ATOM 762 O O . LEU A 1 113 ? 64.816 1.708 43.405 1.00 13.79 93 LEU A O 1
ATOM 767 N N . LEU A 1 114 ? 63.603 3.545 42.931 1.00 12.23 94 LEU A N 1
ATOM 768 C CA . LEU A 1 114 ? 63.929 4.214 44.165 1.00 12.72 94 LEU A CA 1
ATOM 769 C C . LEU A 1 114 ? 62.626 4.594 44.873 1.00 12.77 94 LEU A C 1
ATOM 770 O O . LEU A 1 114 ? 61.529 4.602 44.242 1.00 12.32 94 LEU A O 1
ATOM 775 N N . VAL A 1 115 ? 62.734 4.910 46.161 1.00 12.55 95 VAL A N 1
ATOM 776 C CA . VAL A 1 115 ? 61.547 5.394 46.895 1.00 13.01 95 VAL A CA 1
ATOM 777 C C . VAL A 1 115 ? 61.935 6.672 47.645 1.00 13.80 95 VAL A C 1
ATOM 778 O O . VAL A 1 115 ? 63.104 6.847 48.045 1.00 13.79 95 VAL A O 1
ATOM 782 N N . ALA A 1 116 ? 60.976 7.584 47.829 1.00 13.67 96 ALA A N 1
ATOM 783 C CA . ALA A 1 116 ? 61.313 8.824 48.518 1.00 13.46 96 ALA A CA 1
ATOM 784 C C . ALA A 1 116 ? 60.255 9.240 49.517 1.00 13.48 96 ALA A C 1
ATOM 785 O O . ALA A 1 116 ? 59.093 8.805 49.428 1.00 13.96 96 ALA A O 1
ATOM 787 N N . ARG A 1 117 ? 60.661 10.128 50.432 1.00 13.22 97 ARG A N 1
ATOM 788 C CA . ARG A 1 117 ? 59.750 10.775 51.376 1.00 15.03 97 ARG A CA 1
ATOM 789 C C . ARG A 1 117 ? 59.464 12.181 50.853 1.00 16.29 97 ARG A C 1
ATOM 790 O O . ARG A 1 117 ? 60.400 12.951 50.577 1.00 16.41 97 ARG A O 1
ATOM 798 N N . VAL A 1 118 ? 58.194 12.509 50.703 1.00 15.62 98 VAL A N 1
ATOM 799 C CA . VAL A 1 118 ? 57.807 13.712 50.017 1.00 16.93 98 VAL A CA 1
ATOM 800 C C . VAL A 1 118 ? 57.870 14.856 51.046 1.00 17.35 98 VAL A C 1
ATOM 801 O O . VAL A 1 118 ? 57.455 14.682 52.203 1.00 15.63 98 VAL A O 1
ATOM 805 N N . ARG A 1 119 ? 58.435 15.990 50.612 1.00 16.64 99 ARG A N 1
ATOM 806 C CA . ARG A 1 119 ? 58.609 17.183 51.438 1.00 18.73 99 ARG A CA 1
ATOM 807 C C . ARG A 1 119 ? 57.996 18.421 50.785 1.00 20.64 99 ARG A C 1
ATOM 808 O O . ARG A 1 119 ? 58.027 19.478 51.377 1.00 22.43 99 ARG A O 1
ATOM 816 N N . TRP A 1 120 ? 57.438 18.292 49.588 1.00 22.71 100 TRP A N 1
ATOM 817 C CA . TRP A 1 120 ? 57.055 19.468 48.817 1.00 24.80 100 TRP A CA 1
ATOM 818 C C . TRP A 1 120 ? 56.023 20.292 49.561 1.00 27.41 100 TRP A C 1
ATOM 819 O O . TRP A 1 120 ? 54.930 19.790 49.867 1.00 26.89 100 TRP A O 1
ATOM 830 N N . GLY A 1 121 ? 56.382 21.544 49.845 1.00 29.74 101 GLY A N 1
ATOM 831 C CA . GLY A 1 121 ? 55.487 22.477 50.508 1.00 33.16 101 GLY A CA 1
ATOM 832 C C . GLY A 1 121 ? 55.589 22.438 52.031 1.00 35.80 101 GLY A C 1
ATOM 833 O O . GLY A 1 121 ? 54.778 23.075 52.708 1.00 36.91 101 GLY A O 1
ATOM 834 N N . LEU A 1 122 ? 56.562 21.688 52.561 1.00 36.22 102 LEU A N 1
ATOM 835 C CA . LEU A 1 122 ? 56.802 21.555 54.001 1.00 37.31 102 LEU A CA 1
ATOM 836 C C . LEU A 1 122 ? 58.035 22.323 54.421 1.00 38.18 102 LEU A C 1
ATOM 837 O O . LEU A 1 122 ? 59.049 22.237 53.744 1.00 39.02 102 LEU A O 1
ATOM 842 N N . PRO A 1 123 ? 57.990 23.008 55.584 1.00 39.18 103 PRO A N 1
ATOM 843 C CA . PRO A 1 123 ? 59.212 23.567 56.197 1.00 39.56 103 PRO A CA 1
ATOM 844 C C . PRO A 1 123 ? 60.158 22.460 56.640 1.00 40.13 103 PRO A C 1
ATOM 845 O O . PRO A 1 123 ? 59.698 21.382 56.992 1.00 40.06 103 PRO A O 1
ATOM 849 N N . ASP A 1 124 ? 61.463 22.701 56.640 1.00 41.31 104 ASP A N 1
ATOM 850 C CA . ASP A 1 124 ? 62.395 21.656 57.062 1.00 42.70 104 ASP A CA 1
ATOM 851 C C . ASP A 1 124 ? 62.177 21.255 58.529 1.00 43.14 104 ASP A C 1
ATOM 852 O O . ASP A 1 124 ? 62.731 20.249 58.989 1.00 43.50 104 ASP A O 1
ATOM 857 N N . ASP A 1 125 ? 61.355 22.039 59.232 1.00 42.70 105 ASP A N 1
ATOM 858 C CA . ASP A 1 125 ? 60.881 21.748 60.595 1.00 43.23 105 ASP A CA 1
ATOM 859 C C . ASP A 1 125 ? 59.886 20.614 60.703 1.00 41.35 105 ASP A C 1
ATOM 860 O O . ASP A 1 125 ? 59.855 19.941 61.726 1.00 42.00 105 ASP A O 1
ATOM 865 N N . ALA A 1 126 ? 59.023 20.466 59.691 1.00 39.73 106 ALA A N 1
ATOM 866 C CA . ALA A 1 126 ? 57.906 19.514 59.717 1.00 37.67 106 ALA A CA 1
ATOM 867 C C . ALA A 1 126 ? 58.422 18.097 59.963 1.00 36.37 106 ALA A C 1
ATOM 868 O O . ALA A 1 126 ? 59.555 17.787 59.591 1.00 35.84 106 ALA A O 1
ATOM 870 N N . PRO A 1 127 ? 57.612 17.240 60.627 1.00 35.50 107 PRO A N 1
ATOM 871 C CA . PRO A 1 127 ? 58.150 15.928 60.985 1.00 33.83 107 PRO A CA 1
ATOM 872 C C . PRO A 1 127 ? 58.330 15.046 59.760 1.00 32.62 107 PRO A C 1
ATOM 873 O O . PRO A 1 127 ? 57.846 15.363 58.668 1.00 31.91 107 PRO A O 1
ATOM 877 N N . LEU A 1 128 ? 59.009 13.942 59.972 1.00 30.96 108 LEU A N 1
ATOM 878 C CA . LEU A 1 128 ? 59.214 12.898 58.988 1.00 30.66 108 LEU A CA 1
ATOM 879 C C . LEU A 1 128 ? 57.918 12.497 58.268 1.00 28.35 108 LEU A C 1
ATOM 880 O O . LEU A 1 128 ? 56.837 12.519 58.866 1.00 26.43 108 LEU A O 1
ATOM 885 N N . THR A 1 129 ? 58.042 12.186 56.975 1.00 25.68 109 THR A N 1
ATOM 886 C CA . THR A 1 129 ? 56.929 11.728 56.163 1.00 23.56 109 THR A CA 1
ATOM 887 C C . THR A 1 129 ? 57.296 10.316 55.700 1.00 23.41 109 THR A C 1
ATOM 888 O O . 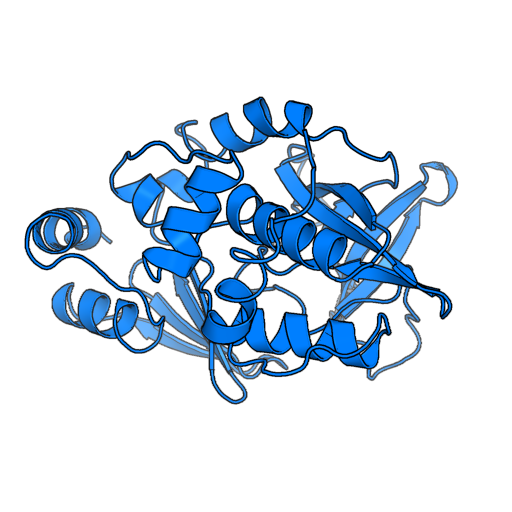THR A 1 129 ? 58.446 9.888 55.813 1.00 20.17 109 THR A O 1
ATOM 892 N N . GLN A 1 130 ? 56.290 9.592 55.228 1.00 24.14 110 GLN A N 1
ATOM 893 C CA . GLN A 1 130 ? 56.398 8.154 54.889 1.00 26.29 110 GLN A CA 1
ATOM 894 C C . GLN A 1 130 ? 57.206 7.972 53.615 1.00 24.94 110 GLN A C 1
ATOM 895 O O . GLN A 1 130 ? 57.147 8.847 52.765 1.00 25.80 110 GLN A O 1
ATOM 901 N N . GLN A 1 131 ? 57.955 6.877 53.460 1.00 26.19 111 GLN A N 1
ATOM 902 C CA . GLN A 1 131 ? 58.523 6.561 52.121 1.00 26.74 111 GLN A CA 1
ATOM 903 C C . GLN A 1 131 ? 57.341 6.231 51.250 1.00 27.57 111 GLN A C 1
ATOM 904 O O . GLN A 1 131 ? 56.663 5.255 51.529 1.00 30.05 111 GLN A O 1
ATOM 910 N N . SER A 1 132 ? 57.074 7.034 50.219 1.00 27.81 112 SER A N 1
ATOM 911 C CA . SER A 1 132 ? 55.754 7.044 49.533 1.00 27.96 112 SER A CA 1
ATOM 912 C C . SER A 1 132 ? 55.702 7.638 48.107 1.00 26.52 112 SER A C 1
ATOM 913 O O . SER A 1 132 ? 54.614 8.126 47.639 1.00 28.41 112 SER A O 1
ATOM 916 N N . HIS A 1 133 ? 56.841 7.686 47.444 1.00 21.46 113 HIS A N 1
ATOM 917 C CA . HIS A 1 133 ? 56.869 8.130 46.080 1.00 18.22 113 HIS A CA 1
ATOM 918 C C . HIS A 1 133 ? 57.844 7.205 45.349 1.00 16.16 113 HIS A C 1
ATOM 919 O O . HIS A 1 133 ? 58.938 6.973 45.822 1.00 16.58 113 HIS A O 1
ATOM 926 N N . LEU A 1 134 ? 57.453 6.716 44.180 1.00 15.37 114 LEU A N 1
ATOM 927 C CA . LEU A 1 134 ? 58.352 5.922 43.341 1.00 13.32 114 LEU A CA 1
ATOM 928 C C . LEU A 1 134 ? 59.023 6.856 42.331 1.00 14.52 114 LEU A C 1
ATOM 929 O O . LEU A 1 134 ? 58.344 7.656 41.705 1.00 12.99 114 LEU A O 1
ATOM 934 N N . MET A 1 135 ? 60.326 6.717 42.133 1.00 14.79 115 MET A N 1
ATOM 935 C CA . MET A 1 135 ? 60.955 7.373 41.000 1.00 14.57 115 MET A CA 1
ATOM 936 C C . MET A 1 135 ? 62.131 6.476 40.572 1.00 14.39 115 MET A C 1
ATOM 937 O O . MET A 1 135 ? 62.379 5.419 41.166 1.00 13.18 115 MET A O 1
ATOM 942 N N . LEU A 1 136 ? 62.821 6.855 39.507 1.00 13.63 116 LEU A N 1
ATOM 943 C CA . LEU A 1 136 ? 63.701 5.888 38.845 1.00 14.05 116 LEU A CA 1
ATOM 944 C C . LEU A 1 136 ? 65.106 6.386 38.775 1.00 14.40 116 LEU A C 1
ATOM 945 O O . LEU A 1 136 ? 65.309 7.574 38.560 1.00 14.18 116 LEU A O 1
ATOM 950 N N . ARG A 1 137 ? 66.068 5.473 38.887 1.00 14.69 117 ARG A N 1
ATOM 951 C CA . ARG A 1 137 ? 67.477 5.792 38.734 1.00 16.10 117 ARG A CA 1
ATOM 952 C C . ARG A 1 137 ? 67.940 5.188 37.433 1.00 17.26 117 ARG A C 1
ATOM 953 O O . ARG A 1 137 ? 67.858 3.962 37.252 1.00 18.33 117 ARG A O 1
ATOM 961 N N . LEU A 1 138 ? 68.420 6.030 36.516 1.00 16.92 118 LEU A N 1
ATOM 962 C CA . LEU A 1 138 ? 68.787 5.564 35.167 1.00 18.07 118 LEU A CA 1
ATOM 963 C C . LEU A 1 138 ? 70.288 5.580 35.051 1.00 18.82 118 LEU A C 1
ATOM 964 O O . LEU A 1 138 ? 70.919 6.500 35.550 1.00 19.93 118 LEU A O 1
ATOM 969 N N . TYR A 1 139 ? 70.860 4.533 34.453 1.00 19.92 119 TYR A N 1
ATOM 970 C CA . TYR A 1 139 ? 72.308 4.394 34.336 1.00 20.51 119 TYR A CA 1
ATOM 971 C C . TYR A 1 139 ? 72.636 4.474 32.856 1.00 21.81 119 TYR A C 1
ATOM 972 O O . TYR A 1 139 ? 72.446 3.503 32.114 1.00 21.51 119 TYR A O 1
ATOM 981 N N . LEU A 1 140 ? 73.050 5.649 32.416 1.00 22.97 120 LEU A N 1
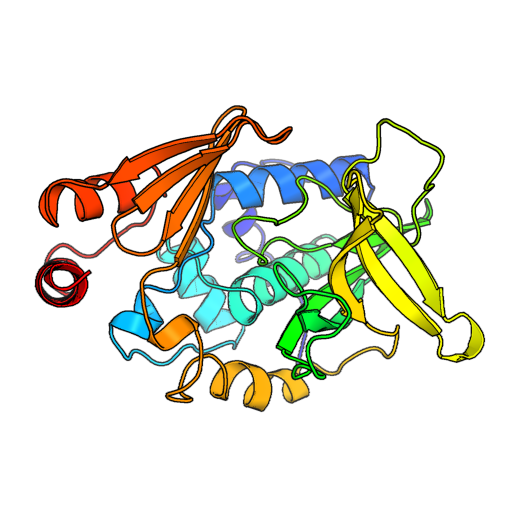ATOM 982 C CA . LEU A 1 140 ? 73.383 5.854 31.003 1.00 24.00 120 LEU A CA 1
ATOM 983 C C . LEU A 1 140 ? 74.898 5.857 30.872 1.00 24.39 120 LEU A C 1
ATOM 984 O O . LEU A 1 140 ? 75.616 6.123 31.858 1.00 22.94 120 LEU A O 1
ATOM 989 N N . ALA A 1 141 ? 75.396 5.581 29.667 1.00 25.27 121 ALA A N 1
ATOM 990 C CA . ALA A 1 141 ? 76.824 5.666 29.437 1.00 26.92 121 ALA A CA 1
ATOM 991 C C . ALA A 1 141 ? 77.351 7.030 29.855 1.00 27.45 121 ALA A C 1
ATOM 992 O O . ALA A 1 141 ? 78.440 7.118 30.426 1.00 28.79 121 ALA A O 1
ATOM 994 N N . GLU A 1 142 ? 76.557 8.091 29.627 1.00 27.42 122 GLU A N 1
ATOM 995 C CA . GLU A 1 142 ? 76.985 9.438 29.935 1.00 26.81 122 GLU A CA 1
ATOM 996 C C . GLU A 1 142 ? 76.783 9.922 31.348 1.00 26.99 122 GLU A C 1
ATOM 997 O O . GLU A 1 142 ? 77.121 11.064 31.606 1.00 27.62 122 GLU A O 1
ATOM 1003 N N . GLY A 1 143 ? 76.199 9.105 32.232 1.00 25.85 123 GLY A N 1
ATOM 1004 C CA . GLY A 1 143 ? 76.062 9.450 33.661 1.00 23.34 123 GLY A CA 1
ATOM 1005 C C . GLY A 1 143 ? 74.778 8.868 34.218 1.00 22.65 123 GLY A C 1
ATOM 1006 O O . GLY A 1 143 ? 74.020 8.200 33.492 1.00 22.92 123 GLY A O 1
ATOM 1007 N N . GLU A 1 144 ? 74.526 9.127 35.494 1.00 21.82 124 GLU A N 1
ATOM 1008 C CA . GLU A 1 144 ? 73.316 8.671 36.169 1.00 21.98 124 GLU A CA 1
ATOM 1009 C C . GLU A 1 144 ? 72.312 9.804 36.315 1.00 19.55 124 GLU A C 1
ATOM 1010 O O . GLU A 1 144 ? 72.699 10.947 36.492 1.00 17.76 124 GLU A O 1
ATOM 1016 N N . PHE A 1 145 ? 71.031 9.460 36.231 1.00 17.05 125 PHE A N 1
ATOM 1017 C CA . PHE A 1 145 ? 69.976 10.428 36.186 1.00 16.81 125 PHE A CA 1
ATOM 1018 C C . PHE A 1 145 ? 68.821 9.957 37.040 1.00 16.18 125 PHE A C 1
ATOM 1019 O O . PHE A 1 145 ? 68.546 8.756 37.106 1.00 16.09 125 PHE A O 1
ATOM 1027 N N . LEU A 1 146 ? 68.125 10.910 37.624 1.00 15.81 126 LEU A N 1
ATOM 1028 C CA . LEU A 1 146 ? 66.864 10.610 38.320 1.00 15.53 126 LEU A CA 1
ATOM 1029 C C . LEU A 1 146 ? 65.710 10.929 37.381 1.00 16.37 126 LEU A C 1
ATOM 1030 O O . LEU A 1 146 ? 65.631 12.046 36.803 1.00 15.44 126 LEU A O 1
ATOM 1035 N N . VAL A 1 147 ? 64.801 9.974 37.205 1.00 14.80 127 VAL A N 1
ATOM 1036 C CA . VAL A 1 147 ? 63.709 10.141 36.242 1.00 14.62 127 VAL A CA 1
ATOM 1037 C C . VAL A 1 147 ? 62.357 10.028 36.995 1.00 14.29 127 VAL A C 1
ATOM 1038 O O . VAL A 1 147 ? 62.152 9.102 37.764 1.00 13.95 127 VAL A O 1
ATOM 1042 N N . ASP A 1 148 ? 61.461 10.979 36.750 1.00 14.53 128 ASP A N 1
ATOM 1043 C CA . ASP A 1 148 ? 60.139 11.046 37.387 1.00 14.77 128 ASP A CA 1
ATOM 1044 C C . ASP A 1 148 ? 59.175 11.625 36.376 1.00 16.44 128 ASP A C 1
ATOM 1045 O O . ASP A 1 148 ? 59.440 12.707 35.816 1.00 16.90 128 ASP A O 1
ATOM 1050 N N . VAL A 1 149 ? 58.077 10.911 36.093 1.00 15.59 129 VAL A N 1
ATOM 1051 C CA . VAL A 1 149 ? 56.998 11.471 35.255 1.00 15.83 129 VAL A CA 1
ATOM 1052 C C . VAL A 1 149 ? 55.679 11.515 36.033 1.00 17.13 129 VAL A C 1
ATOM 1053 O O . VAL A 1 149 ? 54.615 11.764 35.458 1.00 17.32 129 VAL A O 1
ATOM 1057 N N . GLY A 1 150 ? 55.762 11.296 37.339 1.00 17.61 130 GLY A N 1
ATOM 1058 C CA . GLY A 1 150 ? 54.545 11.020 38.093 1.00 18.75 130 GLY A CA 1
ATOM 1059 C C . GLY A 1 150 ? 54.454 11.820 39.384 1.00 19.68 130 GLY A C 1
ATOM 1060 O O . GLY A 1 150 ? 53.815 11.381 40.344 1.00 19.94 130 GLY A O 1
ATOM 1061 N N . PHE A 1 151 ? 55.115 12.967 39.452 1.00 18.90 131 PHE A N 1
ATOM 1062 C CA . PHE A 1 151 ? 55.049 13.745 40.697 1.00 18.79 131 PHE A CA 1
ATOM 1063 C C . PHE A 1 151 ? 54.019 14.860 40.626 1.00 21.25 131 PHE A C 1
ATOM 1064 O O . PHE A 1 151 ? 53.688 15.487 41.645 1.00 23.93 131 PHE A O 1
ATOM 1072 N N . GLY A 1 152 ? 53.478 15.127 39.452 1.00 20.69 132 GLY A N 1
ATOM 1073 C CA . GLY A 1 152 ? 52.379 16.073 39.393 1.00 20.36 132 GLY A CA 1
ATOM 1074 C C . GLY A 1 152 ? 52.834 17.500 39.204 1.00 20.14 132 GLY A C 1
ATOM 1075 O O . GLY A 1 152 ? 53.700 17.782 38.388 1.00 19.76 132 GLY A O 1
ATOM 1076 N N . SER A 1 153 ? 52.224 18.403 39.952 1.00 19.86 133 SER A N 1
ATOM 1077 C CA . SER A 1 153 ? 52.457 19.826 39.760 1.00 21.17 133 SER A CA 1
ATOM 1078 C C . SER A 1 153 ? 53.936 20.201 39.671 1.00 20.86 133 SER A C 1
ATOM 1079 O O . SER A 1 153 ? 54.374 20.933 38.748 1.00 21.38 133 SER A O 1
ATOM 1082 N N . ALA A 1 154 ? 54.723 19.734 40.634 1.00 19.27 134 ALA A N 1
ATOM 1083 C CA . ALA A 1 154 ? 56.123 20.136 40.661 1.00 19.62 134 ALA A CA 1
ATOM 1084 C C . ALA A 1 154 ? 57.055 19.165 39.916 1.00 19.44 134 ALA A C 1
ATOM 1085 O O . ALA A 1 154 ? 58.287 19.213 40.101 1.00 19.71 134 ALA A O 1
ATOM 1087 N N . ASN A 1 155 ? 56.505 18.306 39.047 1.00 18.51 135 ASN A N 1
ATOM 1088 C CA . ASN A 1 155 ? 57.381 17.314 38.358 1.00 18.30 135 ASN A CA 1
ATOM 1089 C C . ASN A 1 155 ? 58.438 18.068 37.525 1.00 19.10 135 ASN A C 1
ATOM 1090 O O . ASN A 1 155 ? 58.061 19.023 36.853 1.00 18.00 135 ASN A O 1
ATOM 1095 N N . PRO A 1 156 ? 59.733 17.627 37.521 1.00 19.06 136 PRO A N 1
ATOM 1096 C CA . PRO A 1 156 ? 60.756 18.259 36.661 1.00 19.26 136 PRO A CA 1
ATOM 1097 C C . PRO A 1 156 ? 60.401 18.002 35.183 1.00 19.91 136 PRO A C 1
ATOM 1098 O O . PRO A 1 156 ? 59.708 17.020 34.895 1.00 20.19 136 PRO A O 1
ATOM 1102 N N . PRO A 1 157 ? 60.837 18.871 34.253 1.00 19.66 137 PRO A N 1
ATOM 1103 C CA . PRO A 1 157 ? 60.477 18.704 32.839 1.00 19.34 137 PRO A CA 1
ATOM 1104 C C . PRO A 1 157 ? 61.435 17.781 32.044 1.00 19.32 137 PRO A C 1
ATOM 1105 O O . PRO A 1 157 ? 61.232 17.545 30.843 1.00 17.61 137 PRO A O 1
ATOM 1109 N N . ARG A 1 158 ? 62.427 17.206 32.731 1.00 16.79 138 ARG A N 1
ATOM 1110 C CA . ARG A 1 158 ? 63.495 16.426 32.071 1.00 15.88 138 ARG A CA 1
ATOM 1111 C C . ARG A 1 158 ? 64.107 15.483 33.081 1.00 16.58 138 ARG A C 1
ATOM 1112 O O . ARG A 1 158 ? 63.746 15.575 34.270 1.00 16.26 138 ARG A O 1
ATOM 1120 N N . ALA A 1 159 ? 65.072 14.649 32.642 1.00 15.27 139 ALA A N 1
ATOM 1121 C CA . ALA A 1 159 ? 65.820 13.770 33.531 1.00 15.33 139 ALA A CA 1
ATOM 1122 C C . ALA A 1 159 ? 66.834 14.637 34.258 1.00 16.01 139 ALA A C 1
ATOM 1123 O O . ALA A 1 159 ? 67.462 15.498 33.641 1.00 15.67 139 ALA A O 1
ATOM 1125 N N . LEU A 1 160 ? 67.018 14.410 35.568 1.00 14.97 140 LEU A N 1
ATOM 1126 C CA . LEU A 1 160 ? 67.961 15.224 36.361 1.00 15.45 140 LEU A CA 1
ATOM 1127 C C . LEU A 1 160 ? 69.252 14.470 36.634 1.00 16.34 140 LEU A C 1
ATOM 1128 O O . LEU A 1 160 ? 69.204 13.349 37.190 1.00 16.17 140 LEU A O 1
ATOM 1133 N N . PRO A 1 161 ? 70.421 15.081 36.304 1.00 17.75 141 PRO A N 1
ATOM 1134 C CA . PRO A 1 161 ? 71.700 14.413 36.624 1.00 17.47 141 PRO A CA 1
ATOM 1135 C C . PRO A 1 161 ? 71.766 14.096 38.119 1.00 19.16 141 PRO A C 1
ATOM 1136 O O . PRO A 1 161 ? 71.351 14.922 38.952 1.00 17.56 141 PRO A O 1
ATOM 1140 N N . LEU A 1 162 ? 72.243 12.903 38.458 1.00 20.57 142 LEU A N 1
ATOM 1141 C CA . LEU A 1 162 ? 72.291 12.493 39.844 1.00 23.76 142 LEU A CA 1
ATOM 1142 C C . LEU A 1 162 ? 73.760 12.421 40.311 1.00 25.17 142 LEU A C 1
ATOM 1143 O O . LEU A 1 162 ? 74.478 11.459 39.961 1.00 26.32 142 LEU A O 1
ATOM 1148 N N . PRO A 1 163 ? 74.239 13.446 41.054 1.00 25.71 143 PRO A N 1
ATOM 1149 C CA . PRO A 1 163 ? 73.574 14.684 41.448 1.00 24.71 143 PRO A CA 1
ATOM 1150 C C . PRO A 1 163 ? 73.808 15.762 40.399 1.00 24.25 143 PRO A C 1
ATOM 1151 O O . PRO A 1 163 ? 74.534 15.532 39.432 1.00 22.60 143 PRO A O 1
ATOM 1155 N N . GLY A 1 164 ? 73.168 16.925 40.579 1.00 23.30 144 GLY A N 1
ATOM 1156 C CA . GLY A 1 164 ? 73.339 18.031 39.656 1.00 23.22 144 GLY A CA 1
ATOM 1157 C C . GLY A 1 164 ? 74.401 18.999 40.121 1.00 24.80 144 GLY A C 1
ATOM 1158 O O . GLY A 1 164 ? 75.185 18.694 41.036 1.00 22.97 144 GLY A O 1
ATOM 1159 N N . ASP A 1 165 ? 74.425 20.172 39.503 1.00 24.21 145 ASP A N 1
ATOM 1160 C CA . ASP A 1 165 ? 75.433 21.165 39.814 1.00 25.27 145 ASP A CA 1
ATOM 1161 C C . ASP A 1 165 ? 74.716 22.361 40.387 1.00 23.89 145 ASP A C 1
ATOM 1162 O O . ASP A 1 165 ? 74.039 23.072 39.676 1.00 23.92 145 ASP A O 1
ATOM 1167 N N . GLU A 1 166 ? 74.879 22.591 41.670 1.00 23.99 146 GLU A N 1
ATOM 1168 C CA . GLU A 1 166 ? 74.226 23.713 42.319 1.00 25.90 146 GLU A CA 1
ATOM 1169 C C . GLU A 1 166 ? 74.721 25.082 41.803 1.00 25.08 146 GLU A C 1
ATOM 1170 O O . GLU A 1 166 ? 74.035 26.086 41.956 1.00 25.41 146 GLU A O 1
ATOM 1176 N N . ALA A 1 167 ? 75.882 25.111 41.163 1.00 25.06 147 ALA A N 1
ATOM 1177 C CA . ALA A 1 167 ? 76.412 26.361 40.622 1.00 25.33 147 ALA A CA 1
ATOM 1178 C C . ALA A 1 167 ? 75.959 26.673 39.194 1.00 26.29 147 ALA A C 1
ATOM 1179 O O . ALA A 1 167 ? 76.380 27.688 38.592 1.00 27.20 147 ALA A O 1
ATOM 1181 N N . ASP A 1 168 ? 75.116 25.817 38.626 1.00 25.51 148 ASP A N 1
ATOM 1182 C CA . ASP A 1 168 ? 74.645 26.047 37.274 1.00 25.40 148 ASP A CA 1
ATOM 1183 C C . ASP A 1 168 ? 73.277 26.734 37.372 1.00 25.59 148 ASP A C 1
ATOM 1184 O O . ASP A 1 168 ? 72.277 26.097 37.752 1.00 23.22 148 ASP A O 1
ATOM 1189 N N . ALA A 1 169 ? 73.209 28.031 37.036 1.00 24.91 149 ALA A N 1
ATOM 1190 C CA . ALA A 1 169 ? 71.930 28.739 37.221 1.00 26.82 149 ALA A CA 1
ATOM 1191 C C . ALA A 1 169 ? 70.808 28.242 36.288 1.00 26.55 149 ALA A C 1
ATOM 1192 O O . ALA A 1 169 ? 69.613 28.383 36.605 1.00 27.35 149 ALA A O 1
ATOM 1194 N N . GLY A 1 170 ? 71.176 27.651 35.147 1.00 26.46 150 GLY A N 1
ATOM 1195 C CA . GLY A 1 170 ? 70.189 26.938 34.320 1.00 25.55 150 GLY A CA 1
ATOM 1196 C C . GLY A 1 170 ? 69.483 25.761 35.008 1.00 25.53 150 GLY A C 1
ATOM 1197 O O . GLY A 1 170 ? 68.437 25.309 34.542 1.00 26.02 150 GLY A O 1
ATOM 1198 N N . GLN A 1 171 ? 70.044 25.239 36.101 1.00 24.48 151 GLN A N 1
ATOM 1199 C CA . GLN A 1 171 ? 69.482 24.059 36.755 1.00 23.14 151 GLN A CA 1
ATOM 1200 C C . GLN A 1 171 ? 68.632 24.549 37.894 1.00 22.57 151 GLN A C 1
ATOM 1201 O O . GLN A 1 171 ? 69.124 24.762 38.992 1.00 22.69 151 GLN A O 1
ATOM 1207 N N . VAL A 1 172 ? 67.349 24.764 37.617 1.00 21.65 152 VAL A N 1
ATOM 1208 C CA . VAL A 1 172 ? 66.409 25.209 38.647 1.00 20.67 152 VAL A CA 1
ATOM 1209 C C . VAL A 1 172 ? 65.961 24.007 39.508 1.00 19.76 152 VAL A C 1
ATOM 1210 O O . VAL A 1 172 ? 65.849 24.119 40.730 1.00 19.61 152 VAL A O 1
ATOM 1214 N N . HIS A 1 173 ? 65.673 22.891 38.842 1.00 18.25 153 HIS A N 1
ATOM 1215 C CA . HIS A 1 173 ? 65.539 21.587 39.507 1.00 17.41 153 HIS A CA 1
ATOM 1216 C C . HIS A 1 173 ? 66.920 21.010 39.622 1.00 17.67 153 HIS A C 1
ATOM 1217 O O . HIS A 1 173 ? 67.661 21.002 38.661 1.00 17.69 153 HIS A O 1
ATOM 1224 N N . CYS A 1 174 ? 67.278 20.510 40.796 1.00 19.12 154 CYS A N 1
ATOM 1225 C CA . CYS A 1 174 ? 68.643 20.023 41.033 1.00 18.59 154 CYS A CA 1
ATOM 1226 C C . CYS A 1 174 ? 68.598 18.930 42.109 1.00 18.56 154 CYS A C 1
ATOM 1227 O O . CYS A 1 174 ? 67.918 19.097 43.156 1.00 17.87 154 CYS A O 1
ATOM 1230 N N . VAL A 1 175 ? 69.293 17.824 41.850 1.00 17.65 155 VAL A N 1
ATOM 1231 C CA . VAL A 1 175 ? 69.430 16.735 42.842 1.00 16.18 155 VAL A CA 1
ATOM 1232 C C . VAL A 1 175 ? 70.717 17.010 43.621 1.00 17.50 155 VAL A C 1
ATOM 1233 O O . VAL A 1 175 ? 71.751 17.270 43.012 1.00 16.38 155 VAL A O 1
ATOM 1237 N N . ARG A 1 176 ? 70.660 16.975 44.953 1.00 18.66 156 ARG A N 1
ATOM 1238 C CA . ARG A 1 176 ? 71.791 17.384 45.784 1.00 21.75 156 ARG A CA 1
ATOM 1239 C C . ARG A 1 176 ? 71.999 16.294 46.832 1.00 22.93 156 ARG A C 1
ATOM 1240 O O . ARG A 1 176 ? 71.025 15.765 47.353 1.00 21.37 156 ARG A O 1
ATOM 1248 N N . LEU A 1 177 ? 73.252 15.996 47.156 1.00 25.64 157 LEU A N 1
ATOM 1249 C CA . LEU A 1 177 ? 73.593 15.142 48.310 1.00 28.67 157 LEU A CA 1
ATOM 1250 C C . LEU A 1 177 ? 73.563 15.988 49.553 1.00 30.75 157 LEU A C 1
ATOM 1251 O O . LEU A 1 177 ? 74.443 16.833 49.748 1.00 32.91 157 LEU A O 1
ATOM 1256 N N . VAL A 1 178 ? 72.561 15.808 50.398 1.00 32.46 158 VAL A N 1
ATOM 1257 C CA . VAL A 1 178 ? 72.439 16.672 51.568 1.00 34.76 158 VAL A CA 1
ATOM 1258 C C . VAL A 1 178 ? 73.065 16.128 52.872 1.00 36.75 158 VAL A C 1
ATOM 1259 O O . VAL A 1 178 ? 73.344 16.893 53.790 1.00 37.21 158 VAL A O 1
ATOM 1263 N N . ASP A 1 179 ? 73.274 14.817 52.950 1.00 38.42 159 ASP A N 1
ATOM 1264 C CA . ASP A 1 179 ? 73.919 14.210 54.114 1.00 40.95 159 ASP A CA 1
A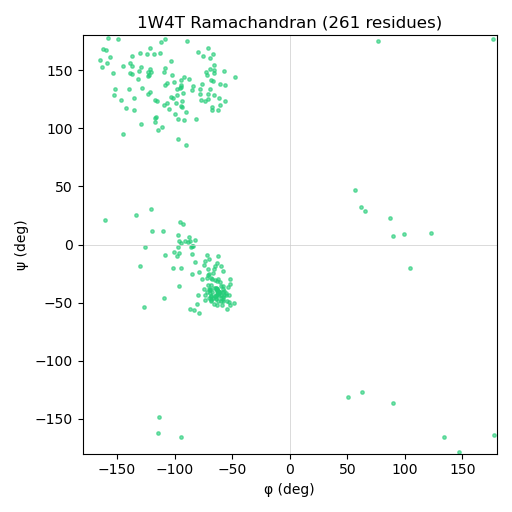TOM 1265 C C . ASP A 1 179 ? 74.772 13.054 53.622 1.00 42.15 159 ASP A C 1
ATOM 1266 O O . ASP A 1 179 ? 74.273 11.927 53.473 1.00 42.11 159 ASP A O 1
ATOM 1271 N N . PRO A 1 180 ? 76.073 13.321 53.407 1.00 43.41 160 PRO A N 1
ATOM 1272 C CA . PRO A 1 180 ? 76.964 12.330 52.837 1.00 44.23 160 PRO A CA 1
ATOM 1273 C C . PRO A 1 180 ? 77.042 11.129 53.770 1.00 44.63 160 PRO A C 1
ATOM 1274 O O . PRO A 1 180 ? 76.992 10.004 53.304 1.00 45.95 160 PRO A O 1
ATOM 1278 N N . HIS A 1 181 ? 77.124 11.363 55.075 1.00 45.24 161 HIS A N 1
ATOM 1279 C CA . HIS A 1 181 ? 77.152 10.273 56.064 1.00 45.55 161 HIS A CA 1
ATOM 1280 C C . HIS A 1 181 ? 75.978 9.304 55.838 1.00 43.89 161 HIS A C 1
ATOM 1281 O O . HIS A 1 181 ? 76.174 8.091 55.716 1.00 44.44 161 HIS A O 1
ATOM 1288 N N . ALA A 1 182 ? 74.763 9.847 55.759 1.00 41.51 162 ALA A N 1
ATOM 1289 C CA . ALA A 1 182 ? 73.552 9.023 55.661 1.00 38.68 162 ALA A CA 1
ATOM 1290 C C . ALA A 1 182 ? 73.198 8.609 54.221 1.00 36.58 162 ALA A C 1
ATOM 1291 O O . ALA A 1 182 ? 72.221 7.874 54.008 1.00 36.51 162 ALA A O 1
ATOM 1293 N N . GLY A 1 183 ? 73.990 9.081 53.246 1.00 33.61 163 GLY A N 1
ATOM 1294 C CA . GLY A 1 183 ? 73.736 8.856 51.803 1.00 29.82 163 GLY A CA 1
ATOM 1295 C C . GLY A 1 183 ? 72.403 9.459 51.346 1.00 27.48 163 GLY A C 1
ATOM 1296 O O . GLY A 1 183 ? 71.771 8.928 50.431 1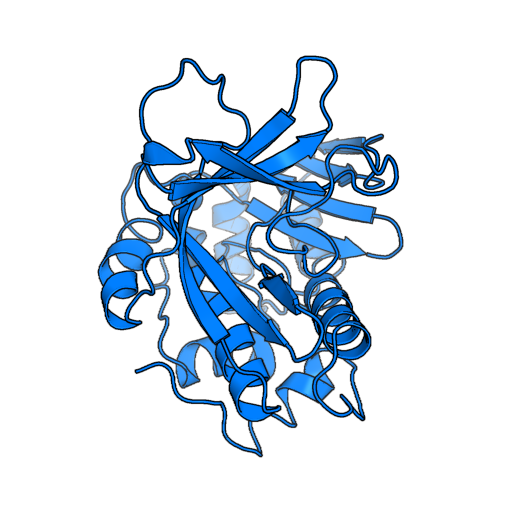.00 26.96 163 GLY A O 1
ATOM 1297 N N . LEU A 1 184 ? 72.003 10.570 51.972 1.00 25.09 164 LEU A N 1
ATOM 1298 C CA . LEU A 1 184 ? 70.679 11.185 51.789 1.00 23.57 164 LEU A CA 1
ATOM 1299 C C . LEU A 1 184 ? 70.710 12.260 50.713 1.00 21.53 164 LEU A C 1
ATOM 1300 O O . LEU A 1 184 ? 71.527 13.187 50.773 1.00 20.91 164 LEU A O 1
ATOM 1305 N N . TYR A 1 185 ? 69.851 12.087 49.711 1.00 19.87 165 TYR A N 1
ATOM 1306 C CA . TYR A 1 185 ? 69.767 13.022 48.581 1.00 18.34 165 TYR A CA 1
ATOM 1307 C C . TYR A 1 185 ? 68.440 13.735 48.645 1.00 17.85 165 TYR A C 1
ATOM 1308 O O . TYR A 1 185 ? 67.520 13.288 49.344 1.00 16.93 165 TYR A O 1
ATOM 1317 N N . GLU A 1 186 ? 68.313 14.838 47.900 1.00 16.50 166 GLU A N 1
ATOM 1318 C CA . GLU A 1 186 ? 67.018 15.458 47.696 1.00 17.67 166 GLU A CA 1
ATOM 1319 C C . GLU A 1 186 ? 66.903 15.859 46.247 1.00 17.59 166 GLU A C 1
ATOM 1320 O O . GLU A 1 186 ? 67.913 16.162 45.635 1.00 19.47 166 GLU A O 1
ATOM 1326 N N . SER A 1 187 ? 65.697 15.796 45.683 1.00 16.90 167 SER A N 1
ATOM 1327 C CA . SER A 1 187 ? 65.385 16.478 44.431 1.00 15.69 167 SER A CA 1
ATOM 1328 C C . SER A 1 187 ? 64.790 17.819 44.846 1.00 16.68 167 SER A C 1
ATOM 1329 O O . SER A 1 187 ? 63.764 17.844 45.547 1.00 17.04 167 SER A O 1
ATOM 1332 N N . ALA A 1 188 ? 65.437 18.938 44.468 1.00 16.41 168 ALA A N 1
ATOM 1333 C CA . ALA A 1 188 ? 65.033 20.252 45.017 1.00 17.15 168 ALA A CA 1
ATOM 1334 C C . ALA A 1 188 ? 64.848 21.266 43.917 1.00 18.00 168 ALA A C 1
ATOM 1335 O O . ALA A 1 188 ? 65.271 21.027 42.777 1.00 16.81 168 ALA A O 1
ATOM 1337 N N . VAL A 1 189 ? 64.190 22.379 44.256 1.00 19.19 169 VAL A N 1
ATOM 1338 C CA . VAL A 1 189 ? 64.109 23.535 43.329 1.00 21.54 169 VAL A CA 1
ATOM 1339 C C . VAL A 1 189 ? 64.689 24.786 43.984 1.00 23.51 169 VAL A C 1
ATOM 1340 O O . VAL A 1 189 ? 64.594 24.970 45.188 1.00 22.36 169 VAL A O 1
ATOM 1344 N N . ARG A 1 190 ? 65.324 25.633 43.169 1.00 24.11 170 ARG A N 1
ATOM 1345 C CA . ARG A 1 190 ? 66.131 26.724 43.660 1.00 27.39 170 ARG A CA 1
ATOM 1346 C C . ARG A 1 190 ? 65.174 27.707 44.320 1.00 28.84 170 ARG A C 1
ATOM 1347 O O . ARG A 1 190 ? 64.230 28.189 43.670 1.00 29.73 170 ARG A O 1
ATOM 1355 N N . GLY A 1 191 ? 65.343 27.940 45.624 1.00 29.36 171 GLY A N 1
ATOM 1356 C CA . GLY A 1 191 ? 64.567 28.987 46.276 1.00 31.79 171 GLY A CA 1
ATOM 1357 C C . GLY A 1 191 ? 65.390 30.221 46.653 1.00 33.18 171 GLY A C 1
ATOM 1358 O O . GLY A 1 191 ? 66.628 30.270 46.460 1.00 31.89 171 GLY A O 1
ATOM 1359 N N . ARG A 1 192 ? 64.688 31.225 47.201 1.00 35.06 172 ARG A N 1
ATOM 1360 C CA . ARG A 1 192 ? 65.344 32.411 47.775 1.00 35.92 172 ARG A CA 1
ATOM 1361 C C . ARG A 1 192 ? 65.978 32.087 49.103 1.00 36.48 172 ARG A C 1
ATOM 1362 O O . ARG A 1 192 ? 67.061 32.578 49.420 1.00 37.35 172 ARG A O 1
ATOM 1370 N N . SER A 1 193 ? 65.289 31.258 49.876 1.00 36.98 173 SER A N 1
ATOM 1371 C CA . SER A 1 193 ? 65.687 30.943 51.244 1.00 37.62 173 SER A CA 1
ATOM 1372 C C . SER A 1 193 ? 66.458 29.640 51.281 1.00 36.57 173 SER A C 1
ATOM 1373 O O . SER A 1 193 ? 66.769 29.103 52.361 1.00 37.36 173 SER A O 1
ATOM 1376 N N . GLY A 1 194 ? 66.772 29.126 50.096 1.00 34.67 174 GLY A N 1
ATOM 1377 C CA . GLY A 1 194 ? 67.609 27.947 49.979 1.00 31.17 174 GLY A CA 1
ATOM 1378 C C . GLY A 1 194 ? 66.966 27.019 48.991 1.00 29.22 174 GLY A C 1
ATOM 1379 O O . GLY A 1 194 ? 66.060 27.399 48.228 1.00 27.34 174 GLY A O 1
ATOM 1380 N N . TRP A 1 195 ? 67.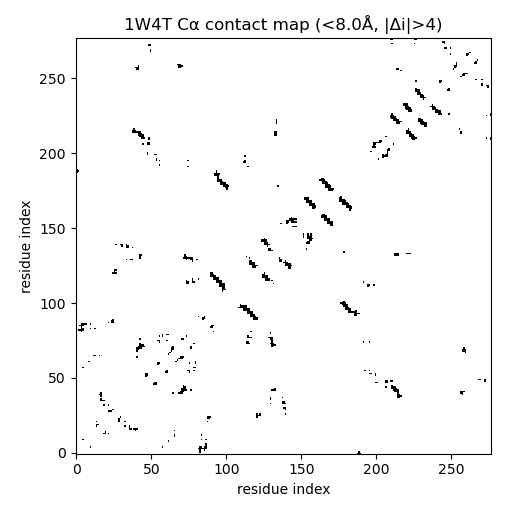441 25.785 49.001 1.00 27.79 175 TRP A N 1
ATOM 1381 C CA . TRP A 1 195 ? 66.838 24.766 48.145 1.00 25.78 175 TRP A CA 1
ATOM 1382 C C . TRP A 1 195 ? 65.534 24.238 48.732 1.00 25.32 175 TRP A C 1
ATOM 1383 O O . TRP A 1 195 ? 65.513 23.878 49.907 1.00 27.00 175 TRP A O 1
ATOM 1394 N N . LEU A 1 196 ? 64.451 24.199 47.953 1.00 23.15 176 LEU A N 1
ATOM 1395 C CA . LEU A 1 196 ? 63.164 23.678 48.466 1.00 22.64 176 LEU A CA 1
ATOM 1396 C C . LEU A 1 196 ? 62.977 22.234 47.987 1.00 20.93 176 LEU A C 1
ATOM 1397 O O . LEU A 1 196 ? 62.794 22.022 46.786 1.00 18.30 176 LEU A O 1
ATOM 1402 N N . PRO A 1 197 ? 63.018 21.247 48.917 1.00 20.66 177 PRO A N 1
ATOM 1403 C CA . PRO A 1 197 ? 62.910 19.855 48.512 1.00 19.11 177 PRO A CA 1
ATOM 1404 C C . PRO A 1 197 ? 61.544 19.470 47.989 1.00 18.13 177 PRO A C 1
ATOM 1405 O O . PRO A 1 197 ? 60.522 19.798 48.622 1.00 17.44 177 PRO A O 1
ATOM 1409 N N . LEU A 1 198 ? 61.524 18.758 46.853 1.00 15.79 178 LEU A N 1
ATOM 1410 C CA . LEU A 1 198 ? 60.353 17.985 46.464 1.00 16.61 178 LEU A CA 1
ATOM 1411 C C . LEU A 1 198 ? 60.237 16.729 47.337 1.00 15.30 178 LEU A C 1
ATOM 1412 O O . LEU A 1 198 ? 59.160 16.388 47.834 1.00 14.68 178 LEU A O 1
ATOM 1417 N N . TYR A 1 199 ? 61.350 16.018 47.477 1.00 14.13 179 TYR A N 1
ATOM 1418 C CA . TYR A 1 199 ? 61.358 14.779 48.232 1.00 14.79 179 TYR A CA 1
ATOM 1419 C C . TYR A 1 199 ? 62.771 14.388 48.544 1.00 14.66 179 TYR A C 1
ATOM 1420 O O . TYR A 1 199 ? 63.700 14.861 47.887 1.00 16.20 179 TYR A O 1
ATOM 1429 N N . ARG A 1 200 ? 62.949 13.562 49.569 1.00 15.37 180 ARG A N 1
ATOM 1430 C CA . ARG A 1 200 ? 64.299 13.157 49.924 1.00 15.07 180 ARG A CA 1
ATOM 1431 C C . ARG A 1 200 ? 64.371 11.643 49.881 1.00 16.21 180 ARG A C 1
ATOM 1432 O O . ARG A 1 200 ? 63.381 10.969 50.122 1.00 14.03 180 ARG A O 1
ATOM 1440 N N . PHE A 1 201 ? 65.541 11.115 49.529 1.00 15.28 181 PHE A N 1
ATOM 1441 C CA . PHE A 1 201 ? 65.708 9.688 49.348 1.00 15.67 181 PHE A CA 1
ATOM 1442 C C . PHE A 1 201 ? 67.177 9.233 49.526 1.00 16.46 181 PHE A C 1
ATOM 1443 O O . PHE A 1 201 ? 68.115 10.034 49.444 1.00 16.26 181 PHE A O 1
ATOM 1451 N N . ASP A 1 202 ? 67.358 7.940 49.755 1.00 17.09 182 ASP A N 1
ATOM 1452 C CA . ASP A 1 202 ? 68.671 7.325 49.638 1.00 18.15 182 ASP A CA 1
ATOM 1453 C C . ASP A 1 202 ? 68.630 6.388 48.428 1.00 17.70 182 ASP A C 1
ATOM 1454 O O . ASP A 1 202 ? 67.577 6.242 47.778 1.00 16.73 182 ASP A O 1
ATOM 1459 N N . LEU A 1 203 ? 69.788 5.816 48.097 1.00 18.08 183 LEU A N 1
ATOM 1460 C CA . LEU A 1 203 ? 69.962 5.052 46.856 1.00 19.47 183 LEU A CA 1
ATOM 1461 C C . LEU A 1 203 ? 69.774 3.548 46.994 1.00 20.11 183 LEU A C 1
ATOM 1462 O O . LEU A 1 203 ? 70.182 2.795 46.095 1.00 21.17 183 LEU A O 1
ATOM 1467 N N . ARG A 1 204 ? 69.110 3.105 48.067 1.00 20.26 184 ARG A N 1
ATOM 1468 C CA . ARG A 1 204 ? 68.783 1.663 48.209 1.00 21.12 184 ARG A CA 1
ATOM 1469 C C . ARG A 1 204 ? 67.857 1.225 47.072 1.00 19.46 184 ARG A C 1
ATOM 1470 O O . ARG A 1 204 ? 66.744 1.748 46.952 1.00 18.82 184 ARG A O 1
ATOM 1478 N N . PRO A 1 205 ? 68.312 0.315 46.196 1.00 20.13 185 PRO A N 1
ATOM 1479 C CA . PRO A 1 205 ? 67.364 -0.110 45.133 1.00 19.52 185 PRO A CA 1
ATOM 1480 C C . PRO A 1 205 ? 66.182 -0.867 45.693 1.00 18.98 185 PRO A C 1
ATOM 1481 O O . PRO A 1 205 ? 66.323 -1.556 46.695 1.00 17.46 185 PRO A O 1
ATOM 1485 N N . GLN A 1 206 ? 65.026 -0.712 45.049 1.00 17.82 186 GLN A N 1
ATOM 1486 C CA . GLN A 1 206 ? 63.773 -1.215 45.581 1.00 17.68 186 GLN A CA 1
ATOM 1487 C C . GLN A 1 206 ? 63.293 -2.364 44.780 1.00 19.01 186 GLN A C 1
ATOM 1488 O O . GLN A 1 206 ? 63.498 -2.422 43.544 1.00 19.99 186 GLN A O 1
ATOM 1494 N N . LEU A 1 207 ? 62.610 -3.272 45.459 1.00 18.84 187 LEU A N 1
ATOM 1495 C CA . LEU A 1 207 ? 61.957 -4.369 44.754 1.00 19.44 187 LEU A CA 1
ATOM 1496 C C . LEU A 1 207 ? 60.581 -3.924 44.458 1.00 19.26 187 LEU A C 1
ATOM 1497 O O . LEU A 1 207 ? 59.936 -3.273 45.280 1.00 20.39 187 LEU A O 1
ATOM 1502 N N . TRP A 1 208 ? 60.074 -4.330 43.313 1.00 19.39 188 TRP A N 1
ATOM 1503 C CA . TRP A 1 208 ? 58.752 -3.907 42.890 1.00 19.82 188 TRP A CA 1
ATOM 1504 C C . TRP A 1 208 ? 57.644 -4.326 43.871 1.00 19.07 188 TRP A C 1
ATOM 1505 O O . TRP A 1 208 ? 56.690 -3.550 44.118 1.00 18.14 188 TRP A O 1
ATOM 1516 N N . ILE A 1 209 ? 57.756 -5.502 44.503 1.00 17.39 189 ILE A N 1
ATOM 1517 C CA . ILE A 1 209 ? 56.629 -5.874 45.397 1.00 18.02 189 ILE A CA 1
ATOM 1518 C C . ILE A 1 209 ? 56.457 -4.974 46.606 1.00 16.72 189 ILE A C 1
ATOM 1519 O O . ILE A 1 209 ? 55.389 -4.946 47.223 1.00 16.07 189 ILE A O 1
ATOM 1524 N N . ASP A 1 210 ? 57.515 -4.273 46.981 1.00 16.67 190 ASP A N 1
ATOM 1525 C CA . ASP A 1 210 ? 57.426 -3.390 48.134 1.00 16.80 190 ASP A CA 1
ATOM 1526 C C . ASP A 1 210 ? 56.602 -2.146 47.878 1.00 16.97 190 ASP A C 1
ATOM 1527 O O . ASP A 1 210 ? 56.299 -1.394 48.829 1.00 16.93 190 ASP A O 1
ATOM 1532 N N . TYR A 1 211 ? 56.221 -1.897 46.638 1.00 16.21 191 TYR A N 1
ATOM 1533 C CA . TYR A 1 211 ? 55.283 -0.776 46.390 1.00 16.29 191 TYR A CA 1
ATOM 1534 C C . TYR A 1 211 ? 53.794 -1.128 46.552 1.00 17.30 191 TYR A C 1
ATOM 1535 O O . TYR A 1 211 ?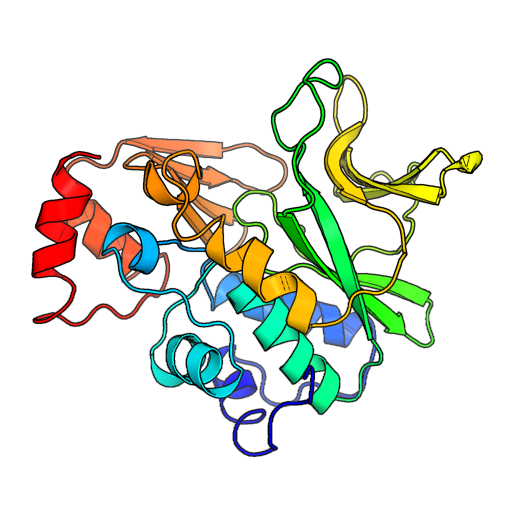 52.909 -0.261 46.525 1.00 17.24 191 TYR A O 1
ATOM 1544 N N . ILE A 1 212 ? 53.479 -2.408 46.724 1.00 16.91 192 ILE A N 1
ATOM 1545 C CA . ILE A 1 212 ? 52.096 -2.790 46.965 1.00 17.31 192 ILE A CA 1
ATOM 1546 C C . ILE A 1 212 ? 51.488 -2.141 48.216 1.00 16.37 192 ILE A C 1
ATOM 1547 O O . ILE A 1 212 ? 50.410 -1.587 48.123 1.00 16.45 192 ILE A O 1
ATOM 1552 N N . PRO A 1 213 ? 52.136 -2.229 49.386 1.00 16.30 193 PRO A N 1
ATOM 1553 C CA . PRO A 1 213 ? 51.589 -1.510 50.550 1.00 15.84 193 PRO A CA 1
ATOM 1554 C C . PRO A 1 213 ? 51.674 0.003 50.408 1.00 15.21 193 PRO A C 1
ATOM 1555 O O . PRO A 1 213 ? 50.872 0.726 50.982 1.00 12.61 193 PRO A O 1
ATOM 1559 N N . ARG A 1 214 ? 52.674 0.500 49.678 1.00 14.10 194 ARG A N 1
ATOM 1560 C CA . ARG A 1 214 ? 52.762 1.970 49.479 1.00 14.07 194 ARG A CA 1
ATOM 1561 C C . ARG A 1 214 ? 51.592 2.456 48.638 1.00 14.01 194 ARG A C 1
ATOM 1562 O O . ARG A 1 214 ? 50.915 3.411 49.006 1.00 14.82 194 ARG A O 1
ATOM 1570 N N . ASN A 1 215 ? 51.296 1.768 47.541 1.00 13.03 195 ASN A N 1
ATOM 1571 C CA . ASN A 1 215 ? 50.149 2.108 46.718 1.00 12.18 195 ASN A CA 1
ATOM 1572 C C . ASN A 1 215 ? 48.822 1.918 47.477 1.00 13.51 195 ASN A C 1
ATOM 1573 O O . ASN A 1 215 ? 47.831 2.668 47.299 1.00 12.96 195 ASN A O 1
ATOM 1578 N N . TRP A 1 216 ? 48.769 0.875 48.298 1.00 11.84 196 TRP A N 1
ATOM 1579 C CA . TRP A 1 216 ? 47.506 0.596 49.005 1.00 11.64 196 TRP A CA 1
ATOM 1580 C C . TRP A 1 216 ? 47.216 1.762 49.937 1.00 12.01 196 TRP A C 1
ATOM 1581 O O . TRP A 1 216 ? 46.092 2.232 50.053 1.00 11.94 196 TRP A O 1
ATOM 1592 N N . TYR A 1 217 ? 48.244 2.204 50.632 1.00 12.68 197 TYR A N 1
ATOM 1593 C CA . TYR A 1 217 ? 48.117 3.322 51.534 1.00 14.61 197 TYR A CA 1
ATOM 1594 C C . TYR A 1 217 ? 47.624 4.609 50.807 1.00 15.36 197 TYR A C 1
ATOM 1595 O O . TYR A 1 217 ? 46.645 5.245 51.216 1.00 13.99 197 TYR A O 1
ATOM 1604 N N A THR A 1 218 ? 48.290 5.021 49.728 0.50 15.11 198 THR A N 1
ATOM 1605 N N B THR A 1 218 ? 48.316 4.964 49.730 0.50 15.41 198 THR A N 1
ATOM 1606 C CA A THR A 1 218 ? 47.831 6.246 49.040 0.50 15.05 198 THR A CA 1
ATOM 1607 C CA B THR A 1 218 ? 47.959 6.140 48.948 0.50 16.03 198 THR A CA 1
ATOM 1608 C C A THR A 1 218 ? 46.447 6.139 48.417 0.50 15.93 198 THR A C 1
ATOM 1609 C C B THR A 1 218 ? 46.531 6.119 48.406 0.50 16.32 198 THR A C 1
ATOM 1610 O O A THR A 1 218 ? 45.701 7.121 48.357 0.50 16.33 198 THR A O 1
A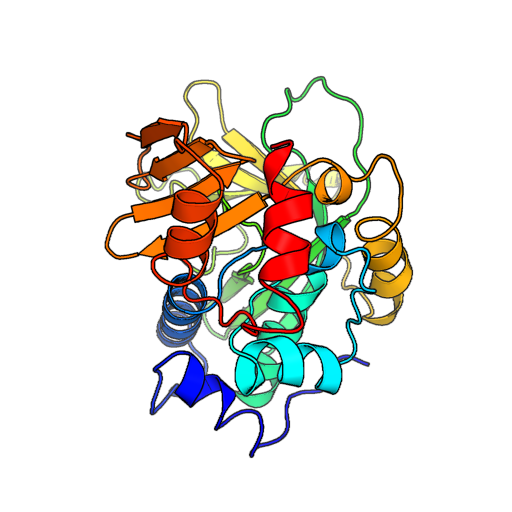TOM 1611 O O B THR A 1 218 ? 45.835 7.138 48.427 0.50 17.07 198 THR A O 1
ATOM 1618 N N . SER A 1 219 ? 46.090 4.953 47.941 1.00 16.68 199 SER A N 1
ATOM 1619 C CA . SER A 1 219 ? 44.822 4.792 47.311 1.00 16.24 199 SER A CA 1
ATOM 1620 C C . SER A 1 219 ? 43.670 4.548 48.298 1.00 17.17 199 SER A C 1
ATOM 1621 O O . SER A 1 219 ? 42.498 4.745 47.933 1.00 18.02 199 SER A O 1
ATOM 1624 N N . THR A 1 220 ? 43.958 4.091 49.538 1.00 16.29 200 THR A N 1
ATOM 1625 C CA . THR A 1 220 ? 42.839 3.708 50.431 1.00 14.41 200 THR A CA 1
ATOM 1626 C C . THR A 1 220 ? 42.870 4.291 51.818 1.00 14.02 200 THR A C 1
ATOM 1627 O O . THR A 1 220 ? 41.858 4.257 52.491 1.00 14.92 200 THR A O 1
ATOM 1631 N N . HIS A 1 221 ? 44.003 4.777 52.282 1.00 14.04 201 HIS A N 1
ATOM 1632 C CA . HIS A 1 221 ? 44.069 5.302 53.625 1.00 15.62 201 HIS A CA 1
ATOM 1633 C C . HIS A 1 221 ? 43.294 6.633 53.732 1.00 16.30 201 HIS A C 1
ATOM 1634 O O . HIS A 1 221 ? 43.558 7.568 52.964 1.00 15.81 201 HIS A O 1
ATOM 1641 N N . PRO A 1 222 ? 42.332 6.726 54.673 1.00 18.32 202 PRO A N 1
ATOM 1642 C CA . PRO A 1 222 ? 41.483 7.920 54.736 1.00 19.46 202 PRO A CA 1
ATOM 1643 C C . PRO A 1 222 ? 42.228 9.224 54.924 1.00 19.75 202 PRO A C 1
ATOM 1644 O O . PRO A 1 222 ? 41.715 10.265 54.541 1.00 21.50 202 PRO A O 1
ATOM 1648 N N . HIS A 1 223 ? 43.441 9.183 55.459 1.00 19.62 203 HIS A N 1
ATOM 1649 C CA . HIS A 1 223 ? 44.254 10.405 55.589 1.00 22.27 203 HIS A CA 1
ATOM 1650 C C . HIS A 1 223 ? 45.156 10.654 54.358 1.00 22.32 203 HIS A C 1
ATOM 1651 O O . HIS A 1 223 ? 45.934 11.587 54.347 1.00 23.74 203 HIS A O 1
ATOM 1658 N N . SER A 1 224 ? 45.058 9.803 53.339 1.00 21.83 204 SER A N 1
ATOM 1659 C CA . SER A 1 224 ? 45.814 10.047 52.116 1.00 20.03 204 SER A CA 1
ATOM 1660 C C . SER A 1 224 ? 45.312 11.326 51.435 1.00 20.45 204 SER A C 1
ATOM 1661 O O . SER A 1 224 ? 44.121 11.499 51.183 1.00 18.15 204 SER A O 1
ATOM 1664 N N . VAL A 1 225 ? 46.232 12.225 51.111 1.00 21.24 205 VAL A N 1
ATOM 1665 C CA . VAL A 1 225 ? 45.854 13.414 50.327 1.00 22.67 205 VAL A CA 1
ATOM 1666 C C . VAL A 1 225 ? 45.077 13.078 49.037 1.00 22.05 205 VAL A C 1
ATOM 1667 O O . VAL A 1 225 ? 44.212 13.849 48.576 1.00 22.69 205 VAL A O 1
ATOM 1671 N N . PHE A 1 226 ? 45.331 11.905 48.453 1.00 21.21 206 PHE A N 1
ATOM 1672 C CA . PHE A 1 226 ? 44.631 11.506 47.213 1.00 21.39 206 PHE A CA 1
ATOM 1673 C C . PHE A 1 226 ? 43.196 11.101 47.355 1.00 22.11 206 PHE A C 1
ATOM 1674 O O . PHE A 1 226 ? 42.461 10.940 46.350 1.00 21.10 206 PHE A O 1
ATOM 1682 N N . ARG A 1 227 ? 42.790 10.871 48.592 1.00 22.08 207 ARG A N 1
ATOM 1683 C CA . ARG A 1 227 ? 41.404 10.656 48.883 1.00 23.62 207 ARG A CA 1
ATOM 1684 C C . ARG A 1 227 ? 40.667 11.923 49.363 1.00 24.99 207 ARG A C 1
ATOM 1685 O O . ARG A 1 227 ? 39.501 11.855 49.728 1.00 26.13 207 ARG A O 1
ATOM 1693 N N . GLN A 1 228 ? 41.330 13.064 49.397 1.00 24.98 208 GLN A N 1
ATOM 1694 C CA . GLN A 1 228 ? 40.694 14.248 49.980 1.00 26.16 208 GLN A CA 1
ATOM 1695 C C . GLN A 1 228 ? 40.279 15.328 48.949 1.00 26.32 208 GLN A C 1
ATOM 1696 O O . GLN A 1 228 ? 39.568 16.288 49.281 1.00 26.91 208 GLN A O 1
ATOM 1702 N N . GLY A 1 229 ? 40.695 15.170 47.705 1.00 23.64 209 GLY A N 1
ATOM 1703 C CA . GLY A 1 229 ? 40.244 16.099 46.685 1.00 23.44 209 GLY A CA 1
ATOM 1704 C C . GLY A 1 229 ? 40.909 15.758 45.381 1.00 22.48 209 GLY A C 1
ATOM 1705 O O . GLY A 1 229 ? 41.732 14.832 45.312 1.00 22.49 209 GLY A O 1
ATOM 1706 N N . LEU A 1 230 ? 40.526 16.495 44.355 1.00 21.25 210 LEU A N 1
ATOM 1707 C CA . LEU A 1 230 ? 41.015 16.270 43.007 1.00 20.89 210 LEU A CA 1
ATOM 1708 C C . LEU A 1 230 ? 42.414 16.852 42.866 1.00 20.81 210 LEU A C 1
ATOM 1709 O O . LEU A 1 230 ? 42.661 18.007 43.245 1.00 19.71 210 LEU A O 1
ATOM 1714 N N . LYS A 1 231 ? 43.317 16.074 42.278 1.00 19.84 211 LYS A N 1
ATOM 1715 C CA . LYS A 1 231 ? 44.629 16.607 41.971 1.00 20.30 211 LYS A CA 1
ATOM 1716 C C . LYS A 1 231 ? 44.981 16.172 40.559 1.00 18.68 211 LYS A C 1
ATOM 1717 O O . LYS A 1 231 ? 44.962 15.009 40.253 1.00 18.21 211 LYS A O 1
ATOM 1723 N N . ALA A 1 232 ? 45.322 17.120 39.706 1.00 16.66 212 ALA A N 1
ATOM 1724 C CA . ALA A 1 232 ? 45.692 16.767 38.373 1.00 14.23 212 ALA A CA 1
ATOM 1725 C C . ALA A 1 232 ? 46.781 17.691 37.852 1.00 13.31 212 ALA A C 1
ATOM 1726 O O . ALA A 1 232 ? 46.898 18.833 38.341 1.00 13.31 212 ALA A O 1
ATOM 1728 N N . ALA A 1 233 ? 47.595 17.187 36.900 1.00 12.68 213 ALA A N 1
ATOM 1729 C CA . ALA A 1 233 ? 48.642 18.014 36.279 1.00 12.78 213 ALA A CA 1
ATOM 1730 C C . ALA A 1 233 ? 48.975 17.530 34.885 1.00 13.54 213 ALA A C 1
ATOM 1731 O O . ALA A 1 233 ? 48.934 16.330 34.636 1.00 14.27 213 ALA A O 1
ATOM 1733 N N . ILE A 1 234 ? 49.348 18.452 33.976 1.00 12.55 214 ILE A N 1
ATOM 1734 C CA . ILE A 1 234 ? 49.790 18.064 32.655 1.00 11.81 214 ILE A CA 1
ATOM 1735 C C . ILE A 1 234 ? 50.604 19.225 32.100 1.00 13.44 214 ILE A C 1
ATOM 1736 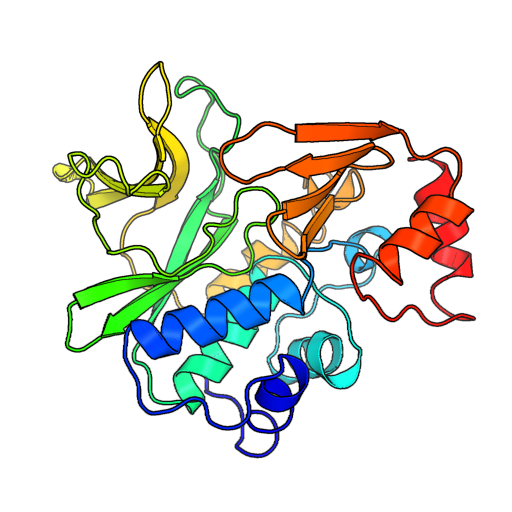O O . ILE A 1 234 ? 50.436 20.354 32.537 1.00 12.77 214 ILE A O 1
ATOM 1741 N N . THR A 1 235 ? 51.487 18.946 31.158 1.00 13.49 215 THR A N 1
ATOM 1742 C CA . THR A 1 235 ? 52.243 20.024 30.485 1.00 15.91 215 THR A CA 1
ATOM 1743 C C . THR A 1 235 ? 51.533 20.337 29.157 1.00 17.04 215 THR A C 1
ATOM 1744 O O . THR A 1 235 ? 51.133 19.430 28.436 1.00 17.31 215 THR A O 1
ATOM 1748 N N . GLU A 1 236 ? 51.338 21.621 28.881 1.00 19.21 216 GLU A N 1
ATOM 1749 C CA . GLU A 1 236 ? 50.719 22.033 27.618 1.00 21.39 216 GLU A CA 1
ATOM 1750 C C . GLU A 1 236 ? 51.450 23.305 27.192 1.00 21.48 216 GLU A C 1
ATOM 1751 O O . GLU A 1 236 ? 51.422 24.305 27.906 1.00 20.96 216 GLU A O 1
ATOM 1757 N N . GLY A 1 237 ? 52.116 23.252 26.047 1.00 22.36 217 GLY A N 1
ATOM 1758 C CA . GLY A 1 237 ? 52.895 24.414 25.583 1.00 24.10 217 GLY A CA 1
ATOM 1759 C C . GLY A 1 237 ? 54.022 24.768 26.526 1.00 25.38 217 GLY A C 1
ATOM 1760 O O . GLY A 1 237 ? 54.823 23.914 26.894 1.00 25.66 217 GLY A O 1
ATOM 1761 N N . ASP A 1 238 ? 54.073 26.029 26.951 1.00 26.00 218 ASP A N 1
ATOM 1762 C CA . ASP A 1 238 ? 55.079 26.469 27.889 1.00 26.59 218 ASP A CA 1
ATOM 1763 C C . ASP A 1 238 ? 54.595 26.250 29.324 1.00 25.43 218 ASP A C 1
ATOM 1764 O O . ASP A 1 238 ? 55.210 26.781 30.226 1.00 24.49 218 ASP A O 1
ATOM 1769 N N . LEU A 1 239 ? 53.442 25.592 29.535 1.00 22.93 219 LEU A N 1
ATOM 1770 C CA . LEU A 1 239 ? 52.770 25.725 30.830 1.00 21.08 219 LEU A CA 1
ATOM 1771 C C . LEU A 1 239 ? 52.607 24.365 31.504 1.00 19.14 219 LEU A C 1
ATOM 1772 O O . LEU A 1 239 ? 52.540 23.363 30.839 1.00 18.23 219 LEU A O 1
ATOM 1777 N N . ARG A 1 240 ? 52.580 24.376 32.816 1.00 18.90 220 ARG A N 1
ATOM 1778 C CA . ARG A 1 240 ? 52.174 23.198 33.617 1.00 17.57 220 ARG A CA 1
ATOM 1779 C C . ARG A 1 240 ? 50.784 23.547 34.102 1.00 15.23 220 ARG A C 1
ATOM 1780 O O . ARG A 1 240 ? 50.584 24.536 34.814 1.00 16.40 220 ARG A O 1
ATOM 1788 N N . LEU A 1 241 ? 49.787 22.768 33.682 1.00 15.38 221 LEU A N 1
ATOM 1789 C CA . LEU A 1 241 ? 48.395 23.040 34.038 1.00 15.39 221 LEU A CA 1
ATOM 1790 C C . LEU A 1 241 ? 48.148 22.178 35.263 1.00 15.98 221 LEU A C 1
ATOM 1791 O O . LEU A 1 241 ? 48.619 21.053 35.287 1.00 15.43 221 LEU A O 1
ATOM 1796 N N . THR A 1 242 ? 47.395 22.690 36.225 1.00 16.40 222 THR A N 1
ATOM 1797 C CA . THR A 1 242 ? 47.058 21.896 37.411 1.00 17.27 222 THR A CA 1
ATOM 1798 C C . THR A 1 242 ? 45.622 22.104 37.818 1.00 17.26 222 THR A C 1
ATOM 1799 O O . THR A 1 242 ? 45.054 23.175 37.592 1.00 17.74 222 THR A O 1
ATOM 1803 N N . LEU A 1 243 ? 45.059 21.129 38.528 1.00 16.56 223 LEU A N 1
ATOM 1804 C CA . LEU A 1 243 ? 43.809 21.318 39.203 1.00 18.24 223 LEU A CA 1
ATOM 1805 C C . LEU A 1 243 ? 44.000 20.884 40.632 1.00 19.37 223 LEU A C 1
ATOM 1806 O O . LEU A 1 243 ? 44.564 19.804 40.885 1.00 18.54 223 LEU A O 1
ATOM 1811 N N . ALA A 1 244 ? 43.504 21.708 41.553 1.00 20.30 224 ALA A N 1
ATOM 1812 C CA . ALA A 1 244 ? 43.454 21.353 42.967 1.00 20.35 224 ALA A CA 1
ATOM 1813 C C . ALA A 1 244 ? 42.022 21.633 43.314 1.00 21.73 224 ALA A C 1
ATOM 1814 O O . ALA A 1 244 ? 41.592 22.794 43.392 1.00 20.24 224 ALA A O 1
ATOM 1816 N N . ASP A 1 245 ? 41.245 20.553 43.437 1.00 22.53 225 ASP A N 1
ATOM 1817 C CA . ASP A 1 245 ? 39.814 20.666 43.497 1.00 24.96 225 ASP A CA 1
ATOM 1818 C C . ASP A 1 245 ? 39.390 21.545 42.316 1.00 25.01 225 ASP A C 1
ATOM 1819 O O . ASP A 1 245 ? 39.834 21.303 41.192 1.00 25.36 225 ASP A O 1
ATOM 1824 N N . GLY A 1 246 ? 38.558 22.560 42.553 1.00 24.54 226 GLY A N 1
ATOM 1825 C CA . GLY A 1 246 ? 38.072 23.422 41.449 1.00 22.51 226 GLY A CA 1
ATOM 1826 C C . GLY A 1 246 ? 39.041 24.539 41.034 1.00 22.41 226 GLY A C 1
ATOM 1827 O O . GLY A 1 246 ? 38.714 25.351 40.169 1.00 21.64 226 GLY A O 1
ATOM 1828 N N . LEU A 1 247 ? 40.233 24.594 41.618 1.00 20.46 227 LEU A N 1
ATOM 1829 C CA . LEU A 1 247 ? 41.170 25.679 41.304 1.00 22.08 227 LEU A CA 1
ATOM 1830 C C . LEU A 1 247 ? 42.086 25.293 40.130 1.00 21.22 227 LEU A C 1
ATOM 1831 O O . LEU A 1 247 ? 42.903 24.378 40.240 1.00 21.30 227 LEU A O 1
ATOM 1836 N N . PHE A 1 248 ? 41.933 25.986 39.015 1.00 20.32 228 PHE A N 1
ATOM 1837 C CA . PHE A 1 248 ? 42.689 25.706 37.798 1.00 19.70 228 PHE A CA 1
ATOM 1838 C C . PHE A 1 248 ? 43.872 26.662 37.670 1.00 21.27 228 PHE A C 1
ATOM 1839 O O . PHE A 1 248 ? 43.689 27.880 37.595 1.00 20.21 228 PHE A O 1
ATOM 1847 N N . GLY A 1 249 ? 45.065 26.102 37.603 1.00 20.88 229 GLY A N 1
ATOM 1848 C CA . GLY A 1 249 ? 46.304 26.872 37.610 1.00 21.30 229 GLY A CA 1
ATOM 1849 C C . GLY A 1 249 ? 47.109 26.612 36.361 1.00 21.47 229 GLY A C 1
ATOM 1850 O O . GLY A 1 249 ? 47.047 25.544 35.780 1.00 19.23 229 GLY A O 1
ATOM 1851 N N . GLN A 1 250 ? 47.851 27.624 35.924 1.00 21.90 230 GLN A N 1
ATOM 1852 C CA . GLN A 1 250 ? 48.706 27.524 34.751 1.00 24.47 230 GLN A CA 1
ATOM 1853 C C . GLN A 1 250 ? 50.023 28.173 35.126 1.00 25.24 230 GLN A C 1
ATOM 1854 O O . GLN A 1 250 ? 50.074 29.373 35.402 1.00 25.70 230 GLN A O 1
ATOM 1860 N N . ARG A 1 251 ? 51.080 27.383 35.151 1.00 26.62 231 ARG A N 1
ATOM 1861 C CA . ARG A 1 251 ? 52.363 27.845 35.645 1.00 29.33 231 ARG A CA 1
ATOM 1862 C C . ARG A 1 251 ? 53.390 27.802 34.526 1.00 30.59 231 ARG A C 1
ATOM 1863 O O . ARG A 1 251 ? 53.616 26.751 33.929 1.00 29.60 231 ARG A O 1
ATOM 1871 N N . ALA A 1 252 ? 54.015 28.950 34.283 1.00 33.64 232 ALA A N 1
ATOM 1872 C CA . ALA A 1 252 ? 55.008 29.138 33.220 1.00 37.92 232 ALA A CA 1
ATOM 1873 C C . ALA A 1 252 ? 56.341 28.412 33.468 1.00 41.38 232 ALA A C 1
ATOM 1874 O O . ALA A 1 252 ? 57.189 28.279 32.571 1.00 43.50 232 ALA A O 1
ATOM 1876 N N . GLY A 1 253 ? 56.535 27.934 34.682 1.00 44.43 233 GLY A N 1
ATOM 1877 C CA . GLY A 1 253 ? 57.575 26.957 34.923 1.00 48.18 233 GLY A CA 1
ATOM 1878 C C . GLY A 1 253 ? 58.727 27.641 35.593 1.00 51.03 233 GLY A C 1
ATOM 1879 O O . GLY A 1 253 ? 59.588 26.983 36.187 1.00 52.82 233 GLY A O 1
ATOM 1880 N N . ASN A 1 254 ? 58.762 28.963 35.449 1.00 52.56 234 ASN A N 1
ATOM 1881 C CA . ASN A 1 254 ? 59.631 29.815 36.227 1.00 53.42 234 ASN A CA 1
ATOM 1882 C C . ASN A 1 254 ? 58.796 30.445 37.322 1.00 53.25 234 ASN A C 1
ATOM 1883 O O . ASN A 1 254 ? 59.311 30.915 38.340 1.00 54.04 234 ASN A O 1
ATOM 1888 N N . GLY A 1 255 ? 57.489 30.446 37.107 1.00 52.73 235 GLY A N 1
ATOM 1889 C CA . GLY A 1 255 ? 56.584 30.467 38.239 1.00 51.60 235 GLY A CA 1
ATOM 1890 C C . GLY A 1 255 ? 55.595 31.594 38.315 1.00 50.72 235 GLY A C 1
ATOM 1891 O O . GLY A 1 255 ? 54.933 31.765 39.363 1.00 51.60 235 GLY A O 1
ATOM 1892 N N . GLU A 1 256 ? 55.473 32.384 37.250 1.00 48.95 236 GLU A N 1
ATOM 1893 C CA . GLU A 1 256 ? 54.277 33.199 37.203 1.00 47.34 236 GLU A CA 1
ATOM 1894 C C . GLU A 1 256 ? 53.137 32.238 36.867 1.00 45.14 236 GLU A C 1
ATOM 1895 O O . GLU A 1 256 ? 53.183 31.518 35.867 1.00 44.17 236 GLU A O 1
ATOM 1901 N N . THR A 1 257 ? 52.142 32.229 37.744 1.00 43.18 237 THR A N 1
ATOM 1902 C CA . THR A 1 257 ? 51.031 31.309 37.685 1.00 41.70 237 THR A CA 1
ATOM 1903 C C . THR A 1 257 ? 49.743 32.104 37.631 1.00 40.41 237 THR A C 1
ATOM 1904 O O . THR A 1 257 ? 49.524 33.013 38.445 1.00 41.80 237 THR A O 1
ATOM 1908 N N . LEU A 1 258 ? 48.896 31.775 36.675 1.00 37.63 238 LEU A N 1
ATOM 1909 C CA . LEU A 1 258 ? 47.557 32.315 36.657 1.00 36.08 238 LEU A CA 1
ATOM 1910 C C . LEU A 1 258 ? 46.622 31.258 37.215 1.00 35.17 238 LEU A C 1
ATOM 1911 O O . LEU A 1 258 ? 46.796 30.082 36.926 1.00 33.82 238 LEU A O 1
ATOM 1916 N N . GLN A 1 259 ? 45.654 31.679 38.018 1.00 34.12 239 GLN A N 1
ATOM 1917 C CA . GLN A 1 259 ? 44.708 30.758 38.648 1.00 34.51 239 GLN A CA 1
ATOM 1918 C C . GLN A 1 259 ? 43.303 31.283 38.591 1.00 33.73 239 GLN A C 1
ATOM 1919 O O . GLN A 1 259 ? 43.086 32.496 38.598 1.00 33.34 239 GLN A O 1
ATOM 1925 N N . ARG A 1 260 ? 42.355 30.354 38.611 1.00 32.64 240 ARG A N 1
ATOM 1926 C CA . ARG A 1 260 ? 40.957 30.626 38.365 1.00 31.84 240 ARG A CA 1
ATOM 1927 C C . ARG A 1 260 ? 40.159 29.559 39.113 1.00 31.43 240 ARG A C 1
ATOM 1928 O O . ARG A 1 260 ? 40.464 28.383 38.956 1.00 29.50 240 ARG A O 1
ATOM 1936 N N . GLN A 1 261 ? 39.175 29.945 39.931 1.00 30.33 241 GLN A N 1
ATOM 1937 C CA . GLN A 1 261 ? 38.244 28.959 40.483 1.00 31.46 241 GLN A CA 1
ATOM 1938 C C . GLN A 1 261 ? 37.258 28.590 39.402 1.00 31.67 241 GLN A C 1
ATOM 1939 O O . GLN A 1 261 ? 36.577 29.466 38.858 1.00 30.96 241 GLN A O 1
ATOM 1945 N N . LEU A 1 262 ? 37.155 27.305 39.094 1.00 31.36 242 LEU A N 1
ATOM 1946 C CA . LEU A 1 262 ? 36.198 26.870 38.103 1.00 32.56 242 LEU A CA 1
ATOM 1947 C C . LEU A 1 262 ? 34.780 27.104 38.615 1.00 34.00 242 LEU A C 1
ATOM 1948 O O . LEU A 1 262 ? 34.486 26.894 39.791 1.00 34.03 242 LEU A O 1
ATOM 1953 N N . ARG A 1 263 ? 33.926 27.530 37.699 1.00 36.07 243 ARG A N 1
ATOM 1954 C CA . ARG A 1 263 ? 32.570 28.006 37.981 1.00 38.85 243 ARG A CA 1
ATOM 1955 C C . ARG A 1 263 ? 31.581 26.899 38.384 1.00 38.67 243 ARG A C 1
ATOM 1956 O O . ARG A 1 263 ? 30.761 27.086 39.294 1.00 39.14 243 ARG A O 1
ATOM 1964 N N . ASP A 1 264 ? 31.665 25.759 37.709 1.00 38.17 244 ASP A N 1
ATOM 1965 C CA . ASP A 1 264 ? 30.753 24.654 37.933 1.00 38.07 244 ASP A CA 1
ATOM 1966 C C . ASP A 1 264 ? 31.339 23.337 37.426 1.00 37.21 244 ASP A C 1
ATOM 1967 O O . ASP A 1 264 ? 32.305 23.337 36.681 1.00 36.40 244 ASP A O 1
ATOM 1972 N N . VAL A 1 265 ? 30.724 22.222 37.802 1.00 36.99 245 VAL A N 1
ATOM 1973 C CA . VAL A 1 265 ? 31.249 20.888 37.462 1.00 36.57 245 VAL A CA 1
ATOM 1974 C C . VAL A 1 265 ? 31.351 20.634 35.968 1.00 36.17 245 VAL A C 1
ATOM 1975 O O . VAL A 1 265 ? 32.245 19.923 35.509 1.00 35.77 245 VAL A O 1
ATOM 1979 N N . GLU A 1 266 ? 30.432 21.231 35.217 1.00 36.11 246 GLU A N 1
ATOM 1980 C CA . GLU A 1 266 ? 30.404 21.129 33.761 1.00 35.81 246 GLU A CA 1
ATOM 1981 C C . GLU A 1 266 ? 31.690 21.679 33.120 1.00 34.50 246 GLU A C 1
ATOM 1982 O O . GLU A 1 266 ? 32.210 21.107 32.162 1.00 33.33 246 GLU A O 1
ATOM 1988 N N . GLU A 1 267 ? 32.184 22.796 33.660 1.00 33.33 247 GLU A N 1
ATOM 1989 C CA . GLU A 1 267 ? 33.441 23.393 33.214 1.00 32.49 247 GLU A CA 1
ATOM 1990 C C . GLU A 1 267 ? 34.623 22.485 33.591 1.00 30.65 247 GLU A C 1
ATOM 1991 O O . GLU A 1 267 ? 35.526 22.248 32.794 1.00 30.18 247 GLU A O 1
ATOM 1997 N N . LEU A 1 268 ? 34.584 21.991 34.820 1.00 29.33 248 LEU A N 1
ATOM 1998 C CA . LEU A 1 268 ? 35.609 21.104 35.341 1.00 28.25 248 LEU A CA 1
ATOM 1999 C C . LEU A 1 268 ? 35.722 19.859 34.452 1.00 27.69 248 LEU A C 1
ATOM 2000 O O . LEU A 1 268 ? 36.804 19.488 34.010 1.00 25.82 248 LEU A O 1
ATOM 2005 N N . LEU A 1 269 ? 34.588 19.241 34.150 1.00 27.38 249 LEU A N 1
ATOM 2006 C CA . LEU A 1 269 ? 34.562 18.055 33.283 1.00 27.92 249 LEU A CA 1
ATOM 2007 C C . LEU A 1 269 ? 35.065 18.293 31.874 1.00 27.82 249 LEU A C 1
ATOM 2008 O O . LEU A 1 269 ? 35.759 17.451 31.304 1.00 26.91 249 LEU A O 1
ATOM 2013 N N . ASP A 1 270 ? 34.713 19.448 31.307 1.00 27.71 250 ASP A N 1
ATOM 2014 C CA . ASP A 1 270 ? 35.186 19.825 29.958 1.00 28.04 250 ASP A CA 1
ATOM 2015 C C . ASP A 1 270 ? 36.704 19.984 29.956 1.00 25.27 250 ASP A C 1
ATOM 2016 O O . ASP A 1 270 ? 37.366 19.459 29.081 1.00 24.52 250 ASP A O 1
ATOM 2021 N N . ILE A 1 271 ? 37.237 20.687 30.950 1.00 24.28 251 ILE A N 1
ATOM 2022 C CA . ILE A 1 271 ? 38.704 20.877 31.093 1.00 22.85 251 ILE A CA 1
ATOM 2023 C C . ILE A 1 271 ? 39.430 19.534 31.274 1.00 22.24 251 ILE A C 1
ATOM 2024 O O . ILE A 1 271 ? 40.459 19.266 30.633 1.00 21.11 251 ILE A O 1
ATOM 2029 N N . LEU A 1 272 ? 38.876 18.660 32.110 1.00 20.91 252 LEU A N 1
ATOM 2030 C CA . LEU A 1 272 ? 39.508 17.330 32.265 1.00 20.39 252 LEU A CA 1
ATOM 2031 C C . LEU A 1 272 ? 39.593 16.606 30.936 1.00 20.93 252 LEU A C 1
ATOM 2032 O O . LEU A 1 272 ? 40.578 15.928 30.637 1.00 19.07 252 LEU A O 1
ATOM 2037 N N . GLN A 1 273 ? 38.562 16.746 30.118 1.00 21.48 253 GLN A N 1
ATOM 2038 C CA . GLN A 1 273 ? 38.548 15.964 28.896 1.00 23.71 253 GLN A CA 1
ATOM 2039 C C . GLN A 1 273 ? 39.316 16.636 27.786 1.00 24.84 253 GLN A C 1
ATOM 2040 O O . GLN A 1 273 ? 39.775 15.965 26.842 1.00 26.21 253 GLN A O 1
ATOM 2046 N N A THR A 1 274 ? 39.477 17.947 27.870 0.50 24.76 254 THR A N 1
ATOM 2047 N N B THR A 1 274 ? 39.505 17.947 27.913 0.50 24.44 254 THR A N 1
ATOM 2048 C CA A THR A 1 274 ? 40.205 18.633 26.803 0.50 25.48 254 THR A CA 1
ATOM 2049 C CA B THR A 1 274 ? 40.089 18.740 26.818 0.50 24.87 254 THR A CA 1
ATOM 2050 C C A THR A 1 274 ? 41.633 18.901 27.253 0.50 24.55 254 THR A C 1
ATOM 2051 C C B THR A 1 274 ? 41.550 19.114 27.093 0.50 24.48 254 THR A C 1
ATOM 2052 O O A THR A 1 274 ? 42.563 18.220 26.801 0.50 24.97 254 THR A O 1
ATOM 2053 O O B THR A 1 274 ? 42.433 18.716 26.342 0.50 26.06 254 THR A O 1
ATOM 2060 N N . ARG A 1 275 ? 41.787 19.835 28.184 1.00 23.94 255 ARG A N 1
ATOM 2061 C CA . ARG A 1 275 ? 43.123 20.307 28.594 1.00 22.70 255 ARG A CA 1
ATOM 2062 C C . ARG A 1 275 ? 43.973 19.158 29.176 1.00 21.31 255 ARG A C 1
ATOM 2063 O O . ARG A 1 275 ? 45.178 19.055 28.922 1.00 21.25 255 ARG A O 1
ATOM 2071 N N . PHE A 1 276 ? 43.339 18.260 29.918 1.00 18.62 256 PHE A N 1
ATOM 2072 C CA . PHE A 1 276 ? 44.085 17.162 30.516 1.00 17.31 256 PHE A CA 1
ATOM 2073 C C . PHE A 1 276 ? 44.029 15.905 29.716 1.00 18.00 256 PHE A C 1
ATOM 2074 O O . PHE A 1 276 ? 44.674 14.920 30.066 1.00 17.55 256 PHE A O 1
ATOM 2082 N N . ARG A 1 277 ? 43.284 15.943 28.606 1.00 17.85 257 ARG A N 1
ATOM 2083 C CA . ARG A 1 277 ? 43.300 14.863 27.615 1.00 19.00 257 ARG A CA 1
ATOM 2084 C C . ARG A 1 277 ? 42.753 13.508 28.103 1.00 19.51 257 ARG A C 1
ATOM 2085 O O . ARG A 1 277 ? 43.164 12.454 27.616 1.00 20.61 257 ARG A O 1
ATOM 2093 N N . LEU A 1 278 ? 41.829 13.532 29.043 1.00 19.81 258 LEU A N 1
ATOM 2094 C CA . LEU A 1 278 ? 41.412 12.261 29.687 1.00 20.12 258 LEU A CA 1
ATOM 2095 C C . LEU A 1 278 ? 40.198 11.770 28.949 1.00 21.14 258 LEU A C 1
ATOM 2096 O O . LEU A 1 278 ? 39.320 12.558 28.672 1.00 22.38 258 LEU A O 1
ATOM 2101 N N . ARG A 1 279 ? 40.118 10.484 28.654 1.00 21.79 259 ARG A N 1
ATOM 2102 C CA . ARG A 1 279 ? 38.893 9.988 28.066 1.00 23.51 259 ARG A CA 1
ATOM 2103 C C . ARG A 1 279 ? 38.026 9.456 29.215 1.00 24.11 259 ARG A C 1
ATOM 2104 O O . ARG A 1 279 ? 38.478 8.593 29.979 1.00 23.63 259 ARG A O 1
ATOM 2112 N N . LEU A 1 280 ? 36.840 10.047 29.375 1.00 23.88 260 LEU A N 1
ATOM 2113 C CA . LEU A 1 280 ? 35.881 9.674 30.421 1.00 24.76 260 LEU A CA 1
ATOM 2114 C C . LEU A 1 280 ? 34.603 9.114 29.787 1.00 25.19 260 LEU A C 1
ATOM 2115 O O . LEU A 1 280 ? 33.976 9.804 28.981 1.00 25.51 260 LEU A O 1
ATOM 2120 N N . ASP A 1 281 ? 34.220 7.893 30.147 1.00 24.44 261 ASP A N 1
ATOM 2121 C CA . ASP A 1 281 ? 33.030 7.287 29.544 1.00 24.99 261 ASP A CA 1
ATOM 2122 C C . ASP A 1 281 ? 31.778 8.094 29.842 1.00 24.36 261 ASP A C 1
ATOM 2123 O O . ASP A 1 281 ? 31.493 8.389 30.997 1.00 23.27 261 ASP A O 1
ATOM 2128 N N . PRO A 1 282 ? 31.034 8.477 28.785 1.00 24.99 262 PRO A N 1
ATOM 2129 C CA . PRO A 1 282 ? 29.853 9.309 28.983 1.00 24.65 262 PRO A CA 1
ATOM 2130 C C . PRO A 1 282 ? 28.735 8.658 29.820 1.00 24.10 262 PRO A C 1
ATOM 2131 O O . PRO A 1 282 ? 27.869 9.363 30.296 1.00 25.62 262 PRO A O 1
ATOM 2135 N N . ALA A 1 283 ? 28.762 7.346 30.015 1.00 23.95 263 ALA A N 1
ATOM 2136 C CA . ALA A 1 283 ? 27.690 6.649 30.758 1.00 24.54 263 ALA A CA 1
ATOM 2137 C C . ALA A 1 283 ? 28.151 6.142 32.121 1.00 24.51 263 ALA A C 1
ATOM 2138 O O . ALA A 1 283 ? 27.454 6.323 33.133 1.00 23.71 263 ALA A O 1
ATOM 2140 N N . SER A 1 284 ? 29.319 5.514 32.151 1.00 24.84 264 SER A N 1
ATOM 2141 C CA . SER A 1 284 ? 29.780 4.848 33.349 1.00 25.79 264 SER A CA 1
ATOM 2142 C C . SER A 1 284 ? 30.724 5.658 34.231 1.00 26.74 264 SER A C 1
ATOM 2143 O O . SER A 1 284 ? 31.077 5.188 35.320 1.00 26.57 264 SER A O 1
ATOM 2146 N N . GLU A 1 285 ? 31.161 6.834 33.747 1.00 26.42 265 GLU A N 1
ATOM 2147 C CA . GLU A 1 285 ? 32.120 7.670 34.475 1.00 26.75 265 GLU A CA 1
ATOM 2148 C C . GLU A 1 285 ? 31.618 9.089 34.657 1.00 26.26 265 GLU A C 1
ATOM 2149 O O . GLU A 1 285 ? 31.560 9.583 35.780 1.00 26.43 265 GLU A O 1
ATOM 2155 N N . VAL A 1 286 ? 31.237 9.756 33.561 1.00 25.74 266 VAL A N 1
ATOM 2156 C CA . VAL A 1 286 ? 30.928 11.200 33.660 1.00 25.77 266 VAL A CA 1
ATOM 2157 C C . VAL A 1 286 ? 29.795 11.505 34.637 1.00 25.73 266 VAL A C 1
ATOM 2158 O O . VAL A 1 286 ? 29.960 12.366 35.515 1.00 26.03 266 VAL A O 1
ATOM 2162 N N . PRO A 1 287 ? 28.666 10.783 34.538 1.00 25.52 267 PRO A N 1
ATOM 2163 C CA . PRO A 1 287 ? 27.611 11.036 35.527 1.00 25.60 267 PRO A CA 1
ATOM 2164 C C . PRO A 1 287 ? 28.025 10.871 36.981 1.00 24.83 267 PRO A C 1
ATOM 2165 O O . PRO A 1 287 ? 27.622 11.699 37.815 1.00 25.53 267 PRO A O 1
ATOM 2169 N N . ALA A 1 288 ? 28.770 9.812 37.304 1.00 23.63 268 ALA A N 1
ATOM 2170 C CA . ALA A 1 288 ? 29.188 9.582 38.698 1.00 24.13 268 ALA A CA 1
ATOM 2171 C C . ALA A 1 288 ? 30.221 10.628 39.110 1.00 24.47 268 ALA A C 1
ATOM 2172 O O . ALA A 1 288 ? 30.187 11.116 40.243 1.00 24.20 268 ALA A O 1
ATOM 2174 N N . LEU A 1 289 ? 31.128 10.988 38.184 1.00 24.92 269 LEU A N 1
ATOM 2175 C CA . LEU A 1 289 ? 32.088 12.094 38.423 1.00 25.47 269 LEU A CA 1
ATOM 2176 C C . LEU A 1 289 ? 31.439 13.473 38.639 1.00 26.52 269 LEU A C 1
ATOM 2177 O O . LEU A 1 289 ? 31.863 14.235 39.545 1.00 27.28 269 LEU A O 1
ATOM 2182 N N . ALA A 1 290 ? 30.416 13.796 37.841 1.00 26.80 270 ALA A N 1
ATOM 2183 C CA . ALA A 1 290 ? 29.662 15.048 37.991 1.00 27.16 270 ALA A CA 1
ATOM 2184 C C . ALA A 1 290 ? 29.110 15.186 39.390 1.00 28.07 270 ALA A C 1
ATOM 2185 O O . ALA A 1 290 ? 29.153 16.267 39.996 1.00 28.54 270 ALA A O 1
ATOM 2187 N N . ARG A 1 291 ? 28.574 14.101 39.920 1.00 28.28 271 ARG A N 1
ATOM 2188 C CA . ARG A 1 291 ? 28.101 14.090 41.299 1.00 29.29 271 ARG A CA 1
ATOM 2189 C C . ARG A 1 291 ? 29.275 14.191 42.297 1.00 30.08 271 ARG A C 1
ATOM 2190 O O . ARG A 1 291 ? 29.234 15.008 43.228 1.00 28.71 271 ARG A O 1
ATOM 2198 N N . ARG A 1 292 ? 30.322 13.393 42.112 1.00 30.60 272 ARG A N 1
ATOM 2199 C CA . ARG A 1 292 ? 31.419 13.420 43.091 1.00 32.91 272 ARG A CA 1
ATOM 2200 C C . ARG A 1 292 ? 32.156 14.752 43.109 1.00 33.00 272 ARG A C 1
ATOM 2201 O O . ARG A 1 292 ? 32.600 15.199 44.162 1.00 35.11 272 ARG A O 1
ATOM 2209 N N . LEU A 1 293 ? 32.329 15.366 41.944 1.00 33.12 273 LEU A N 1
ATOM 2210 C CA . LEU A 1 293 ? 33.154 16.567 41.843 1.00 33.81 273 LEU A CA 1
ATOM 2211 C C . LEU A 1 293 ? 32.407 17.812 42.316 1.00 34.13 273 LEU A C 1
ATOM 2212 O O . LEU A 1 293 ? 33.040 18.774 42.721 1.00 34.23 273 LEU A O 1
ATOM 2217 N N . ALA A 1 294 ? 31.071 17.770 42.285 1.00 34.41 274 ALA A N 1
ATOM 2218 C CA . ALA A 1 294 ? 30.232 18.900 42.642 1.00 34.81 274 ALA A CA 1
ATOM 2219 C C . ALA A 1 294 ? 30.556 19.507 43.991 1.00 35.55 274 ALA A C 1
ATOM 2220 O O . ALA A 1 294 ? 30.449 20.731 44.155 1.00 36.11 274 ALA A O 1
ATOM 2222 N N . GLY A 1 295 ? 30.964 18.678 44.951 1.00 35.67 275 GLY A N 1
ATOM 2223 C CA . GLY A 1 295 ? 31.328 19.164 46.275 1.00 36.04 275 GLY A CA 1
ATOM 2224 C C . GLY A 1 295 ? 32.660 19.870 46.332 1.00 36.82 275 GLY A C 1
ATOM 2225 O O . GLY A 1 295 ? 32.958 20.567 47.314 1.00 37.29 275 GLY A O 1
ATOM 2226 N N . LEU A 1 296 ? 33.504 19.673 45.306 1.00 36.53 276 LEU A N 1
ATOM 2227 C CA . LEU A 1 296 ? 34.800 20.360 45.245 1.00 36.00 276 LEU A CA 1
ATOM 2228 C C . LEU A 1 296 ? 34.672 21.766 44.687 1.00 36.05 276 LEU A C 1
ATOM 2233 N N . ILE A 1 297 ? 33.607 22.041 44.097 1.00 35.06 277 ILE A N 1
#

Organism: Pseudomonas aeruginosa (strain ATCC 15692 / DSM 22644 / CIP 104116 / JCM 14847 / LMG 12228 / 1C / PRS 101 / PAO1) (NCBI:txid208964)

CATH classification: 3.30.2140.10 (+1 more: 2.40.128.150)

Sequence (277 aa):
HMTPLTPEQTHHAYLHHIGIDDPGPPSLANLDRLIDAHLRRVAFENLDVLLDDRPIEIDADKVFAKVVEGSRGGYCFELNSLFARLLLALGYEELELLVARVRWGLPDDAPLTQQSHLMLRLYLAEGEFLVDVGFGSANPPRALPLPGDEADAGQVHCVRLVDPHAGLYESAVRGRSGWLPLYRFDLRPQLWIDYIPRNWYTTSTHPHSVFRQGLKAAITEGDLRLTLADGLFGQRAGNGETLQRQLRDVEELLDILQTTRFRLRLDPASEVPALARRLAGL

Solvent-accessible surface area: 13361 Å² total

Radius of gyration: 18.09 Å; Cα contacts (8 Å, |Δi|>4): 536; chains: 1; bounding box: 50×42×45 Å

B-factor: mean 25.73, std 9.65, range [11.19, 93.24]